Protein AF-A0A2D6KDP7-F1 (afdb_monomer)

Radius of gyration: 20.08 Å; Cα contacts (8 Å, |Δi|>4): 629; chains: 1; bounding box: 50×46×59 Å

pLDDT: mean 89.77, std 9.13, range [36.72, 97.81]

Solvent-accessible surface area (backbone atoms only — not comparable to full-atom values): 16516 Å² total; per-residue (Å²): 133,58,90,56,42,53,35,79,44,76,75,53,98,89,44,50,40,38,37,30,29,18,29,83,85,48,45,42,72,53,48,46,44,58,67,73,64,58,75,30,89,44,55,53,74,74,60,20,69,50,38,42,82,71,49,78,30,68,44,70,89,65,59,57,62,41,81,47,90,68,64,65,72,70,54,77,92,44,44,67,48,28,53,50,49,45,57,56,37,48,76,71,72,50,74,73,46,42,23,44,18,40,59,46,69,89,51,83,65,33,35,31,22,42,34,36,49,44,47,27,60,56,46,35,40,83,38,46,53,17,82,83,37,55,92,82,34,61,82,86,45,30,40,51,58,49,27,61,76,71,70,48,60,82,45,66,34,48,26,43,52,32,39,34,42,49,34,19,20,50,67,53,50,24,37,42,34,26,34,28,26,70,86,43,95,68,73,36,48,25,49,39,60,53,64,49,72,59,64,59,61,81,86,44,88,87,61,50,67,60,62,48,50,56,49,51,53,46,51,50,38,33,63,56,44,68,34,53,80,88,53,46,45,70,69,29,37,36,38,30,40,31,77,73,75,40,29,32,36,38,34,32,35,37,21,71,49,42,53,65,56,43,28,37,69,32,47,66,37,69,71,22,34,66,48,37,32,27,38,31,30,29,51,40,91,46,52,66,60,46,58,79,74,47,34,27,52,34,70,55,46,40,49,46,66,51,61,87,72,126

Structure (mmCIF, N/CA/C/O backbone):
data_AF-A0A2D6KDP7-F1
#
_entry.id   AF-A0A2D6KDP7-F1
#
loop_
_atom_site.group_PDB
_atom_site.id
_atom_site.type_symbol
_atom_site.label_atom_id
_atom_site.label_alt_id
_atom_site.label_comp_id
_atom_site.label_asym_id
_atom_site.label_entity_id
_atom_site.label_seq_id
_atom_site.pdbx_PDB_ins_code
_atom_site.Cartn_x
_atom_site.Cartn_y
_atom_site.Cartn_z
_atom_site.occupancy
_atom_site.B_iso_or_equiv
_atom_site.auth_seq_id
_atom_site.auth_comp_id
_atom_site.auth_asym_id
_atom_site.auth_atom_id
_atom_site.pdbx_PDB_model_num
ATOM 1 N N . MET A 1 1 ? -4.060 0.149 31.214 1.00 63.69 1 MET A N 1
ATOM 2 C CA . MET A 1 1 ? -4.270 0.705 29.868 1.00 63.69 1 MET A CA 1
ATOM 3 C C . MET A 1 1 ? -3.739 2.127 29.906 1.00 63.69 1 MET A C 1
ATOM 5 O O . MET A 1 1 ? -4.010 2.800 30.896 1.00 63.69 1 MET A O 1
ATOM 9 N N . VAL A 1 2 ? -2.882 2.516 28.962 1.00 76.69 2 VAL A N 1
ATOM 10 C CA . VAL A 1 2 ? -2.335 3.882 28.895 1.00 76.69 2 VAL A CA 1
ATOM 11 C C . VAL A 1 2 ? -3.411 4.779 28.290 1.00 76.69 2 VAL A C 1
ATOM 13 O O . VAL A 1 2 ? -3.980 4.420 27.261 1.00 76.69 2 VAL A O 1
ATOM 16 N N . GLU A 1 3 ? -3.716 5.895 28.948 1.00 85.31 3 GLU A N 1
ATOM 17 C CA . GLU A 1 3 ? -4.647 6.897 28.425 1.00 85.31 3 GLU A CA 1
ATOM 18 C C . GLU A 1 3 ? -3.995 7.599 27.231 1.00 85.31 3 GLU A C 1
ATOM 20 O O . GLU A 1 3 ? -2.896 8.142 27.357 1.00 85.31 3 GLU A O 1
ATOM 25 N N . VAL A 1 4 ? -4.650 7.546 26.072 1.00 91.31 4 VAL A N 1
ATOM 26 C CA . VAL A 1 4 ? -4.173 8.175 24.836 1.00 91.31 4 VAL A CA 1
ATOM 27 C C . VAL A 1 4 ? -4.983 9.437 24.544 1.00 91.31 4 VAL A C 1
ATOM 29 O O . VAL A 1 4 ? -6.183 9.462 24.820 1.00 91.31 4 VAL A O 1
ATOM 32 N N . PRO A 1 5 ? -4.380 10.498 23.977 1.00 93.75 5 PRO A N 1
ATOM 33 C CA . PRO A 1 5 ? -5.144 11.636 23.482 1.00 93.75 5 PRO A CA 1
ATOM 34 C C . PRO A 1 5 ? -6.174 11.189 22.441 1.00 93.75 5 PRO A C 1
ATOM 36 O O . PRO A 1 5 ? -5.840 10.452 21.510 1.00 93.75 5 PRO A O 1
ATOM 39 N N . THR A 1 6 ? -7.415 11.656 22.583 1.00 95.50 6 THR A N 1
ATOM 40 C CA . THR A 1 6 ? -8.516 11.320 21.671 1.00 95.50 6 THR A CA 1
ATOM 41 C C . THR A 1 6 ? -9.218 12.560 21.125 1.00 95.50 6 THR A C 1
ATOM 43 O O . THR A 1 6 ? -9.161 13.647 21.714 1.00 95.50 6 THR A O 1
ATOM 46 N N . TYR A 1 7 ? -9.882 12.390 19.980 1.00 95.56 7 TYR A N 1
ATOM 47 C CA . TYR A 1 7 ? -10.803 13.358 19.389 1.00 95.56 7 TYR A CA 1
ATOM 48 C C . TYR A 1 7 ? -11.982 12.637 18.725 1.00 95.56 7 TYR A C 1
ATOM 50 O O . TYR A 1 7 ? -11.793 11.652 18.016 1.00 95.56 7 TYR A O 1
ATOM 58 N N . GLN A 1 8 ? -13.201 13.142 18.931 1.00 95.12 8 GLN A N 1
ATOM 59 C CA . GLN A 1 8 ? -14.407 12.628 18.280 1.00 95.12 8 GLN A CA 1
ATOM 60 C C . GLN A 1 8 ? -14.926 13.646 17.271 1.00 95.12 8 GLN A C 1
ATOM 62 O O . GLN A 1 8 ? -15.364 14.740 17.633 1.00 95.12 8 GLN A O 1
ATOM 67 N N . HIS A 1 9 ? -14.913 13.268 15.999 1.00 92.56 9 HIS A N 1
ATOM 68 C CA . HIS A 1 9 ? -15.430 14.084 14.916 1.00 92.56 9 HIS A CA 1
ATOM 69 C C . HIS A 1 9 ? -16.829 13.612 14.520 1.00 92.56 9 HIS A C 1
ATOM 71 O O . HIS A 1 9 ? -17.013 12.494 14.035 1.00 92.56 9 HIS A O 1
ATOM 77 N N . LYS A 1 10 ? -17.834 14.469 14.716 1.00 91.19 10 LYS A N 1
ATOM 78 C CA . LYS A 1 10 ? -19.218 14.160 14.341 1.00 91.19 10 LYS A CA 1
ATOM 79 C C . LYS A 1 10 ? -19.367 14.156 12.817 1.00 91.19 10 LYS A C 1
ATOM 81 O O . LYS A 1 10 ? -19.153 15.183 12.179 1.00 91.19 10 LYS A O 1
ATOM 86 N N . LEU A 1 11 ? -19.794 13.029 12.249 1.00 86.69 11 LEU A N 1
ATOM 87 C CA . LEU A 1 11 ? -20.066 12.896 10.815 1.00 86.69 11 LEU A CA 1
ATOM 88 C C . LEU A 1 11 ? -21.531 13.229 10.514 1.00 86.69 11 LEU A C 1
ATOM 90 O O . LEU A 1 11 ? -21.832 14.043 9.637 1.00 86.69 11 LEU A O 1
ATOM 94 N N . ASP A 1 12 ? -22.443 12.641 11.279 1.00 85.56 12 ASP A N 1
ATOM 95 C CA . ASP A 1 12 ? -23.868 12.958 11.283 1.00 85.56 12 ASP A CA 1
ATOM 96 C C . ASP A 1 12 ? -24.469 12.672 12.666 1.00 85.56 12 ASP A C 1
ATOM 98 O O . ASP A 1 12 ? -23.744 12.555 13.652 1.00 85.56 12 ASP A O 1
ATOM 102 N N . ASP A 1 13 ? -25.797 12.643 12.774 1.00 83.75 13 ASP A N 1
ATOM 103 C CA . ASP A 1 13 ? -26.490 12.489 14.053 1.00 83.75 13 ASP A CA 1
ATOM 104 C C . ASP A 1 13 ? -26.262 11.139 14.741 1.00 83.75 13 ASP A C 1
ATOM 106 O O . ASP A 1 13 ? -26.439 11.071 15.956 1.00 83.75 13 ASP A O 1
ATOM 110 N N . ASN A 1 14 ? -25.826 10.110 14.009 1.00 86.31 14 ASN A N 1
ATOM 111 C CA . ASN A 1 14 ? -25.632 8.763 14.547 1.00 86.31 14 ASN A CA 1
ATOM 112 C C . ASN A 1 14 ? -24.194 8.242 14.414 1.00 86.31 14 ASN A C 1
ATOM 114 O O . ASN A 1 14 ? -23.871 7.240 15.046 1.00 86.31 14 ASN A O 1
ATOM 118 N N . HIS A 1 15 ? -23.332 8.905 13.634 1.00 88.12 15 HIS A N 1
ATOM 119 C CA . HIS A 1 15 ? -21.983 8.414 13.348 1.00 88.12 15 HIS A CA 1
ATOM 120 C C . HIS A 1 15 ? -20.893 9.417 13.728 1.00 88.12 15 HIS A C 1
ATOM 122 O O . HIS A 1 15 ? -20.989 10.625 13.475 1.00 88.12 15 HIS A O 1
ATOM 128 N N . VAL A 1 16 ? -19.813 8.881 14.295 1.00 92.81 16 VAL A N 1
ATOM 129 C CA . VAL A 1 16 ? -18.603 9.618 14.663 1.00 92.81 16 VAL A CA 1
ATOM 130 C C . VAL A 1 16 ? -17.373 8.919 14.093 1.00 92.81 16 VAL A C 1
ATOM 132 O O . VAL A 1 16 ? -17.324 7.693 14.023 1.00 92.81 16 VAL A O 1
ATOM 135 N N . LEU A 1 17 ? -16.380 9.712 13.704 1.00 93.25 17 LEU A N 1
ATOM 136 C CA . LEU A 1 17 ? -15.014 9.256 13.482 1.00 93.25 17 LEU A CA 1
ATOM 137 C C . LEU A 1 17 ? -14.233 9.521 14.769 1.00 93.25 17 LEU A C 1
ATOM 139 O O . LEU A 1 17 ? -14.108 10.673 15.190 1.00 93.25 17 LEU A O 1
ATOM 143 N N . ASN A 1 18 ? -13.723 8.471 15.398 1.00 95.75 18 ASN A N 1
ATOM 144 C CA . ASN A 1 18 ? -12.835 8.592 16.546 1.00 95.75 18 ASN A CA 1
ATOM 145 C C . ASN A 1 18 ? -11.388 8.634 16.052 1.00 95.75 18 ASN A C 1
ATOM 147 O O . ASN A 1 18 ? -11.016 7.845 15.188 1.00 95.75 18 ASN A O 1
ATOM 151 N N . ALA A 1 19 ? -10.581 9.534 16.600 1.00 96.38 19 ALA A N 1
ATOM 152 C CA . ALA A 1 19 ? -9.147 9.620 16.365 1.00 96.38 19 ALA A CA 1
ATOM 153 C C . ALA A 1 19 ? -8.398 9.406 17.683 1.00 96.38 19 ALA A C 1
ATOM 155 O O . ALA A 1 19 ? -8.780 9.979 18.708 1.00 96.38 19 ALA A O 1
ATOM 156 N N . TYR A 1 20 ? -7.327 8.620 17.637 1.00 96.62 20 TYR A N 1
ATOM 157 C CA . TYR A 1 20 ? -6.510 8.233 18.783 1.00 96.62 20 TYR A CA 1
ATOM 158 C C . TYR A 1 20 ? -5.039 8.474 18.462 1.00 96.62 20 TYR A C 1
ATOM 160 O O . TYR A 1 20 ? -4.525 7.958 17.465 1.00 96.62 20 TYR A O 1
ATOM 168 N N . SER A 1 21 ? -4.353 9.249 19.299 1.00 96.00 21 SER A N 1
ATOM 169 C CA . SER A 1 21 ? -2.934 9.521 19.091 1.00 96.00 21 SER A CA 1
ATOM 170 C C . SER A 1 21 ? -2.050 8.375 19.584 1.00 96.00 21 SER A C 1
ATOM 172 O O . SER A 1 21 ? -2.086 7.993 20.758 1.00 96.00 21 SER A O 1
ATOM 174 N N . ILE A 1 22 ? -1.194 7.881 18.694 1.00 95.12 22 ILE A N 1
ATOM 175 C CA . ILE A 1 22 ? -0.113 6.953 19.035 1.00 95.12 22 ILE A CA 1
ATOM 176 C C . ILE A 1 22 ? 1.151 7.733 19.395 1.00 95.12 22 ILE A C 1
ATOM 178 O O . ILE A 1 22 ? 1.900 7.315 20.278 1.00 95.12 22 ILE A O 1
ATOM 182 N N . ASP A 1 23 ? 1.367 8.880 18.750 1.00 94.56 23 ASP A N 1
ATOM 183 C CA . ASP A 1 23 ? 2.479 9.780 19.031 1.00 94.56 23 ASP A CA 1
ATOM 184 C C . ASP A 1 23 ? 2.197 10.632 20.289 1.00 94.56 23 ASP A C 1
ATOM 186 O O . ASP A 1 23 ? 1.306 11.487 20.273 1.00 94.56 23 ASP A O 1
ATOM 190 N N . PRO A 1 24 ? 2.961 10.471 21.391 1.00 93.75 24 PRO A N 1
ATOM 191 C CA . PRO A 1 24 ? 2.770 11.258 22.612 1.00 93.75 24 PRO A CA 1
ATOM 192 C C . PRO A 1 24 ? 2.918 12.774 22.412 1.00 93.75 24 PRO A C 1
ATOM 194 O O . PRO A 1 24 ? 2.530 13.544 23.291 1.00 93.75 24 PRO A O 1
ATOM 197 N N . SER A 1 25 ? 3.512 13.209 21.295 1.00 94.00 25 SER A N 1
ATOM 198 C CA . SER A 1 25 ? 3.656 14.625 20.953 1.00 94.00 25 SER A CA 1
ATOM 199 C C . SER A 1 25 ? 2.380 15.244 20.372 1.00 94.00 25 SER A C 1
ATOM 201 O O . SER A 1 25 ? 2.196 16.454 20.505 1.00 94.00 25 SER A O 1
ATOM 203 N N . ILE A 1 26 ? 1.470 14.430 19.827 1.00 93.06 26 ILE A N 1
ATOM 204 C CA . ILE A 1 26 ? 0.204 14.876 19.238 1.00 93.06 26 ILE A CA 1
ATOM 205 C C . ILE A 1 26 ? -0.890 14.898 20.313 1.00 93.06 26 ILE A C 1
ATOM 207 O O . ILE A 1 26 ? -1.358 13.862 20.795 1.00 93.06 26 ILE A O 1
ATOM 211 N N . GLY A 1 27 ? -1.324 16.103 20.686 1.00 93.38 27 GLY A N 1
ATOM 212 C CA . GLY A 1 27 ? -2.426 16.325 21.628 1.00 93.38 27 GLY A CA 1
ATOM 213 C C . GLY A 1 27 ? -3.808 16.382 20.962 1.00 93.38 27 GLY A C 1
ATOM 214 O O . GLY A 1 27 ? -3.930 16.469 19.744 1.00 93.38 27 GLY A O 1
ATOM 215 N N . SER A 1 28 ? -4.881 16.430 21.761 1.00 92.25 28 SER A N 1
ATOM 216 C CA . SER A 1 28 ? -6.267 16.458 21.248 1.00 92.25 28 SER A CA 1
ATOM 217 C C . SER A 1 28 ? -6.587 17.636 20.319 1.00 92.25 28 SER A C 1
ATOM 219 O O . SER A 1 28 ? -7.380 17.478 19.397 1.00 92.25 28 SER A O 1
ATOM 221 N N . GLN A 1 29 ? -5.980 18.810 20.534 1.00 91.56 29 GLN A N 1
ATOM 222 C CA . GLN A 1 29 ? -6.159 19.962 19.634 1.00 91.56 29 GLN A CA 1
ATOM 223 C C . GLN A 1 29 ? -5.531 19.716 18.258 1.00 91.56 29 GLN A C 1
ATOM 225 O O . GLN A 1 29 ? -6.095 20.104 17.242 1.00 91.56 29 GLN A O 1
ATOM 230 N N . GLU A 1 30 ? -4.378 19.050 18.221 1.00 91.12 30 GLU A N 1
ATOM 231 C CA . GLU A 1 30 ? -3.713 18.700 16.969 1.00 91.12 30 GLU A CA 1
ATOM 232 C C . GLU A 1 30 ? -4.458 17.574 16.244 1.00 91.12 30 GLU A C 1
ATOM 234 O O . GLU A 1 30 ? -4.654 17.669 15.037 1.00 91.12 30 GLU A O 1
ATOM 239 N N . LEU A 1 31 ? -4.978 16.575 16.972 1.00 91.94 31 LEU A N 1
ATOM 240 C CA . LEU A 1 31 ? -5.886 15.566 16.409 1.00 91.94 31 LEU A CA 1
ATOM 241 C C . LEU A 1 31 ? -7.116 16.202 15.752 1.00 91.94 31 LEU A C 1
ATOM 243 O O . LEU A 1 31 ? -7.513 15.797 14.660 1.00 91.94 31 LEU A O 1
ATOM 247 N N . GLU A 1 32 ? -7.715 17.201 16.404 1.00 91.88 32 GLU A N 1
ATOM 248 C CA . GLU A 1 32 ? -8.841 17.945 15.842 1.00 91.88 32 GLU A CA 1
ATOM 249 C C . GLU A 1 32 ? -8.471 18.617 14.516 1.00 91.88 32 GLU A C 1
ATOM 251 O O . GLU A 1 32 ? -9.208 18.467 13.538 1.00 91.88 32 GLU A O 1
ATOM 256 N N . SER A 1 33 ? -7.327 19.304 14.460 1.00 87.88 33 SER A N 1
ATOM 257 C CA . SER A 1 33 ? -6.828 19.910 13.222 1.00 87.88 33 SER A CA 1
ATOM 258 C C . SER A 1 33 ? -6.537 18.871 12.141 1.00 87.88 33 SER A C 1
ATOM 260 O O . SER A 1 33 ? -6.991 19.045 11.017 1.00 87.88 33 SER A O 1
ATOM 262 N N . LEU A 1 34 ? -5.879 17.751 12.462 1.00 86.75 34 LEU A N 1
ATOM 263 C CA . LEU A 1 34 ? -5.597 16.684 11.490 1.00 86.75 34 LEU A CA 1
ATOM 264 C C . LEU A 1 34 ? -6.872 16.124 10.848 1.00 86.75 34 LEU A C 1
ATOM 266 O O . LEU A 1 34 ? -6.881 15.814 9.661 1.00 86.75 34 LEU A O 1
ATOM 270 N N . VAL A 1 35 ? -7.958 15.995 11.615 1.00 85.62 35 VAL A N 1
ATOM 271 C CA . VAL A 1 35 ? -9.233 15.497 11.084 1.00 85.62 35 VAL A CA 1
ATOM 272 C C . VAL A 1 35 ? -9.994 16.576 10.309 1.00 85.62 35 VAL A C 1
ATOM 274 O O . VAL A 1 35 ? -10.567 16.272 9.264 1.00 85.62 35 VAL A O 1
ATOM 277 N N . ARG A 1 36 ? -10.038 17.819 10.808 1.00 82.81 36 ARG A N 1
ATOM 278 C CA . ARG A 1 36 ? -10.828 18.911 10.207 1.00 82.81 36 ARG A CA 1
ATOM 279 C C . ARG A 1 36 ? -10.180 19.528 8.979 1.00 82.81 36 ARG A C 1
ATOM 281 O O . ARG A 1 36 ? -10.878 19.812 8.010 1.00 82.81 36 ARG A O 1
ATOM 288 N N . ASP A 1 37 ? -8.880 19.767 9.063 1.00 77.69 37 ASP A N 1
ATOM 289 C CA . ASP A 1 37 ? -8.116 20.507 8.065 1.00 77.69 37 ASP A CA 1
ATOM 290 C C . ASP A 1 37 ? -7.522 19.580 7.004 1.00 77.69 37 ASP A C 1
ATOM 292 O O . ASP A 1 37 ? -6.834 20.086 6.128 1.00 77.69 37 ASP A O 1
ATOM 296 N N . ASN A 1 38 ? -7.786 18.265 7.088 1.00 68.31 38 ASN A N 1
ATOM 297 C CA . ASN A 1 38 ? -7.241 17.209 6.234 1.00 68.31 38 ASN A CA 1
ATOM 298 C C . ASN A 1 38 ? -7.202 17.633 4.754 1.00 68.31 38 ASN A C 1
ATOM 300 O O . ASN A 1 38 ? -8.186 17.512 4.020 1.00 68.31 38 ASN A O 1
ATOM 304 N N . ASP A 1 39 ? -6.047 18.149 4.345 1.00 58.84 39 ASP A N 1
ATOM 305 C CA . ASP A 1 39 ? -5.753 18.744 3.044 1.00 58.84 39 ASP A CA 1
ATOM 306 C C . ASP A 1 39 ? -4.974 17.774 2.151 1.00 58.84 39 ASP A C 1
ATOM 308 O O . ASP A 1 39 ? -4.467 18.156 1.092 1.00 58.84 39 ASP A O 1
ATOM 312 N N . GLY A 1 40 ? -4.910 16.502 2.563 1.00 58.44 40 GLY A N 1
ATOM 313 C CA . GLY A 1 40 ? -4.327 15.428 1.781 1.00 58.44 40 GLY A CA 1
ATOM 314 C C . GLY A 1 40 ? -4.888 15.403 0.358 1.00 58.44 40 GLY A C 1
ATOM 315 O O . GLY A 1 40 ? -6.042 15.757 0.097 1.00 58.44 40 GLY A O 1
ATOM 316 N N . ILE A 1 41 ? -4.062 14.961 -0.592 1.00 57.94 41 ILE A N 1
ATOM 317 C CA . ILE A 1 41 ? -4.479 14.795 -1.988 1.00 57.94 41 ILE A CA 1
ATOM 318 C C . ILE A 1 41 ? -5.507 13.658 -2.038 1.00 57.94 41 ILE A C 1
ATOM 320 O O . ILE A 1 41 ? -5.155 12.480 -2.047 1.00 57.94 41 ILE A O 1
ATOM 324 N N . GLY A 1 42 ? -6.785 14.030 -2.002 1.00 55.16 42 GLY A N 1
ATOM 325 C CA . GLY A 1 42 ? -7.908 13.105 -2.008 1.00 55.16 42 GLY A CA 1
ATOM 326 C C . GLY A 1 42 ? -8.192 12.481 -3.369 1.00 55.16 42 GLY A C 1
ATOM 327 O O . GLY A 1 42 ? -7.841 13.028 -4.412 1.00 55.16 42 GLY A O 1
ATOM 328 N N . ASN A 1 43 ? -8.858 11.328 -3.296 1.00 61.69 43 ASN A N 1
ATOM 329 C CA . ASN A 1 43 ? -9.489 10.544 -4.353 1.00 61.69 43 ASN A CA 1
ATOM 330 C C . ASN A 1 43 ? -9.785 11.312 -5.656 1.00 61.69 43 ASN A C 1
ATOM 332 O O . ASN A 1 43 ? -10.582 12.250 -5.665 1.00 61.69 43 ASN A O 1
ATOM 336 N N . ASP A 1 44 ? -9.226 10.831 -6.766 1.00 69.12 44 ASP A N 1
ATOM 337 C CA . ASP A 1 44 ? -9.753 11.086 -8.103 1.00 69.12 44 ASP A CA 1
ATOM 338 C C . ASP A 1 44 ? -10.711 9.933 -8.470 1.00 69.12 44 ASP A C 1
ATOM 340 O O . ASP A 1 44 ? -10.250 8.826 -8.783 1.00 69.12 44 ASP A O 1
ATOM 344 N N . PRO A 1 45 ? -12.045 10.147 -8.443 1.00 67.81 45 PRO A N 1
ATOM 345 C CA . PRO A 1 45 ? -13.022 9.082 -8.662 1.00 67.81 45 PRO A CA 1
ATOM 346 C C . PRO A 1 45 ? -12.871 8.380 -10.012 1.00 67.81 45 PRO A C 1
ATOM 348 O O . PRO A 1 45 ? -13.300 7.234 -10.157 1.00 67.81 45 PRO A O 1
ATOM 351 N N . ASP A 1 46 ? -12.281 9.045 -11.008 1.00 73.75 46 ASP A N 1
ATOM 352 C CA . ASP A 1 46 ? -12.026 8.433 -12.306 1.00 73.75 46 ASP A CA 1
ATOM 353 C C . ASP A 1 46 ? -10.850 7.457 -12.2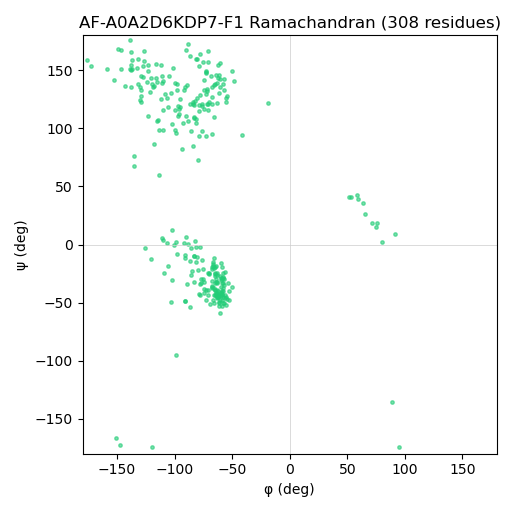48 1.00 73.75 46 ASP A C 1
ATOM 355 O O . ASP A 1 46 ? -10.877 6.434 -12.930 1.00 73.75 46 ASP A O 1
ATOM 359 N N . LYS A 1 47 ? -9.868 7.683 -11.370 1.00 79.19 47 LYS A N 1
ATOM 360 C CA . LYS A 1 47 ? -8.771 6.730 -11.153 1.00 79.19 47 LYS A CA 1
ATOM 361 C C . LYS A 1 47 ? -9.204 5.511 -10.353 1.00 79.19 47 LYS A C 1
ATOM 363 O O . LYS A 1 47 ? -8.716 4.421 -10.635 1.00 79.19 47 LYS A O 1
ATOM 368 N N . ALA A 1 48 ? -10.148 5.656 -9.421 1.00 81.44 48 ALA A N 1
ATOM 369 C CA . ALA A 1 48 ? -10.713 4.516 -8.694 1.00 81.44 48 ALA A CA 1
ATOM 370 C C . ALA A 1 48 ? -11.382 3.495 -9.637 1.00 81.44 48 ALA A C 1
ATOM 372 O O . ALA A 1 48 ? -11.323 2.293 -9.399 1.00 81.44 48 ALA A O 1
ATOM 373 N N . LYS A 1 49 ? -11.943 3.938 -10.771 1.00 82.25 49 LYS A N 1
ATOM 374 C CA . LYS A 1 49 ? -12.552 3.045 -11.779 1.00 82.25 49 LYS A CA 1
ATOM 375 C C . LYS A 1 49 ? -11.545 2.141 -12.499 1.00 82.25 49 LYS A C 1
ATOM 377 O O . LYS A 1 49 ? -11.949 1.130 -13.069 1.00 82.25 49 LYS A O 1
ATOM 382 N N . GLU A 1 50 ? -10.257 2.481 -12.477 1.00 88.69 50 GLU A N 1
ATOM 383 C CA . GLU A 1 50 ? -9.184 1.657 -13.054 1.00 88.69 50 GLU A CA 1
ATOM 384 C C . GLU A 1 50 ? -8.734 0.522 -12.122 1.00 88.69 50 GLU A C 1
ATOM 386 O O . GLU A 1 50 ? -7.883 -0.291 -12.497 1.00 88.69 50 GLU A O 1
ATOM 391 N N . ILE A 1 51 ? -9.317 0.450 -10.922 1.00 91.88 51 ILE A N 1
ATOM 392 C CA . ILE A 1 51 ? -9.064 -0.586 -9.929 1.00 91.88 51 ILE A CA 1
ATOM 393 C C . ILE A 1 51 ? -10.267 -1.522 -9.890 1.00 91.88 51 ILE A C 1
ATOM 395 O O . ILE A 1 51 ? -11.412 -1.106 -9.719 1.00 91.88 51 ILE A O 1
ATOM 399 N N . SER A 1 52 ? -10.013 -2.816 -10.057 1.00 92.81 52 SER A N 1
ATOM 400 C CA . SER A 1 52 ? -11.074 -3.824 -10.143 1.00 92.81 52 SER A CA 1
ATOM 401 C C . SER A 1 52 ? -10.792 -5.016 -9.244 1.00 92.81 52 SER A C 1
ATOM 403 O O . SER A 1 52 ? -9.660 -5.493 -9.179 1.00 92.81 52 SER A O 1
ATOM 405 N N . LEU A 1 53 ? -11.830 -5.498 -8.555 1.00 94.25 53 LEU A N 1
ATOM 406 C CA . LEU A 1 53 ? -11.778 -6.763 -7.830 1.00 94.25 53 LEU A CA 1
ATOM 407 C C . LEU A 1 53 ? -11.672 -7.906 -8.846 1.00 94.25 53 LEU A C 1
ATOM 409 O O . LEU A 1 53 ? -12.549 -8.068 -9.693 1.00 94.25 53 LEU A O 1
ATOM 413 N N . VAL A 1 54 ? -10.607 -8.694 -8.740 1.00 94.44 54 VAL A N 1
ATOM 414 C CA . VAL A 1 54 ? -10.373 -9.885 -9.563 1.00 94.44 54 VAL A CA 1
ATOM 415 C C . VAL A 1 54 ? -11.052 -11.090 -8.927 1.00 94.44 54 VAL A C 1
ATOM 417 O O . VAL A 1 54 ? -11.841 -11.774 -9.576 1.00 94.44 54 VAL A O 1
ATOM 420 N N . ARG A 1 55 ? -10.765 -11.351 -7.644 1.00 93.19 55 ARG A N 1
ATOM 421 C CA . ARG A 1 55 ? -11.366 -12.457 -6.890 1.00 93.19 55 ARG A CA 1
ATOM 422 C C . ARG A 1 55 ? -11.284 -12.234 -5.383 1.00 93.19 55 ARG A C 1
ATOM 424 O O . ARG A 1 55 ? -10.346 -11.608 -4.894 1.00 93.19 55 ARG A O 1
ATOM 431 N N . LYS A 1 56 ? -12.259 -12.800 -4.670 1.00 93.44 56 LYS A N 1
ATOM 432 C CA . LYS A 1 56 ? -12.240 -13.007 -3.221 1.00 93.44 56 LYS A CA 1
ATOM 433 C C . LYS A 1 56 ? -11.847 -14.453 -2.896 1.00 93.44 56 LYS A C 1
ATOM 435 O O . LYS A 1 56 ? -12.340 -15.380 -3.540 1.00 93.44 56 LYS A O 1
ATOM 440 N N . PHE A 1 57 ? -11.017 -14.615 -1.878 1.00 92.25 57 PHE A N 1
ATOM 441 C CA . PHE A 1 57 ? -10.630 -15.885 -1.279 1.00 92.25 57 PHE A CA 1
ATOM 442 C C . PHE A 1 57 ? -11.023 -15.882 0.196 1.00 92.25 57 PHE A C 1
ATOM 444 O O . PHE A 1 57 ? -10.930 -14.845 0.860 1.00 92.25 57 PHE A O 1
ATOM 451 N N . ASP A 1 58 ? -11.452 -17.037 0.695 1.00 89.75 58 ASP A N 1
ATOM 452 C CA . ASP A 1 58 ? -11.849 -17.195 2.096 1.00 89.75 58 ASP A CA 1
ATOM 453 C C . ASP A 1 58 ? -10.635 -17.478 2.992 1.00 89.75 58 ASP A C 1
ATOM 455 O O . ASP A 1 58 ? -10.655 -17.190 4.186 1.00 89.75 58 ASP A O 1
ATOM 459 N N . SER A 1 59 ? -9.550 -17.999 2.414 1.00 87.38 59 SER A N 1
ATOM 460 C CA . SER A 1 59 ? -8.302 -18.275 3.117 1.00 87.38 59 SER A CA 1
ATOM 461 C C . SER A 1 59 ? -7.080 -18.127 2.207 1.00 87.38 59 SER A C 1
ATOM 463 O O . SER A 1 59 ? -7.186 -18.069 0.981 1.00 87.38 59 SER A O 1
ATOM 465 N N . PHE A 1 60 ? -5.890 -18.112 2.811 1.00 87.56 60 PHE A N 1
ATOM 466 C CA . PHE A 1 60 ? -4.629 -18.178 2.068 1.00 87.56 60 PHE A CA 1
ATOM 467 C C . PHE A 1 60 ? -4.439 -19.500 1.316 1.00 87.56 60 PHE A C 1
ATOM 469 O O . PHE A 1 60 ? -3.706 -19.525 0.335 1.00 87.56 60 PHE A O 1
ATOM 476 N N . ASP A 1 61 ? -5.078 -20.585 1.761 1.00 86.12 61 ASP A N 1
ATOM 477 C CA . ASP A 1 61 ? -4.950 -21.895 1.114 1.00 86.12 61 ASP A CA 1
ATOM 478 C C . ASP A 1 61 ? -5.755 -21.951 -0.197 1.00 86.12 61 ASP A C 1
ATOM 480 O O . ASP A 1 61 ? -5.441 -22.737 -1.088 1.00 86.12 61 ASP A O 1
ATOM 484 N N . ASP A 1 62 ? -6.749 -21.069 -0.346 1.00 86.56 62 ASP A N 1
ATOM 485 C CA . ASP A 1 62 ? -7.502 -20.877 -1.590 1.00 86.56 62 ASP A CA 1
ATOM 486 C C . ASP A 1 62 ? -6.787 -19.933 -2.572 1.00 86.56 62 ASP A C 1
ATOM 488 O O . ASP A 1 62 ? -7.229 -19.772 -3.716 1.00 86.56 62 ASP A O 1
ATOM 492 N N . PHE A 1 63 ? -5.713 -19.265 -2.129 1.00 83.44 63 PHE A N 1
ATOM 493 C CA . PHE A 1 63 ? -4.996 -18.276 -2.924 1.00 83.44 63 PHE A CA 1
ATOM 494 C C . PHE A 1 63 ? -4.125 -18.966 -3.981 1.00 83.44 63 PHE A C 1
ATOM 496 O O . PHE A 1 63 ? -3.017 -19.422 -3.712 1.00 83.44 63 PHE A O 1
ATOM 503 N N . ASP A 1 64 ? -4.658 -19.049 -5.201 1.00 85.62 64 ASP A N 1
ATOM 504 C CA . ASP A 1 64 ? -4.052 -19.773 -6.320 1.00 85.62 64 ASP A CA 1
ATOM 505 C C . ASP A 1 64 ? -2.990 -18.928 -7.046 1.00 85.62 64 ASP A C 1
ATOM 507 O O . ASP A 1 64 ? -3.312 -17.965 -7.753 1.00 85.62 64 ASP A O 1
ATOM 511 N N . PHE A 1 65 ? -1.717 -19.292 -6.885 1.00 89.50 65 PHE A N 1
ATOM 512 C CA . PHE A 1 65 ? -0.589 -18.676 -7.580 1.00 89.50 65 PHE A CA 1
ATOM 513 C C . PHE A 1 65 ? 0.412 -19.719 -8.082 1.00 89.50 65 PHE A C 1
ATOM 515 O O . PHE A 1 65 ? 0.520 -20.835 -7.575 1.00 89.50 65 PHE A O 1
ATOM 522 N N . VAL A 1 66 ? 1.205 -19.314 -9.071 1.00 92.00 66 VAL A N 1
ATOM 523 C CA . VAL A 1 66 ? 2.312 -20.096 -9.621 1.00 92.00 66 VAL A CA 1
ATOM 524 C C . VAL A 1 66 ? 3.558 -19.224 -9.640 1.00 92.00 66 VAL A C 1
ATOM 526 O O . VAL A 1 66 ? 3.576 -18.170 -10.274 1.00 92.00 66 VAL A O 1
ATOM 529 N N . VAL A 1 67 ? 4.619 -19.679 -8.974 1.00 91.88 67 VAL A N 1
ATOM 530 C CA . VAL A 1 67 ? 5.940 -19.056 -9.098 1.00 91.88 67 VAL A CA 1
ATOM 531 C C . VAL A 1 67 ? 6.544 -19.479 -10.434 1.00 91.88 67 VAL A C 1
ATOM 533 O O . VAL A 1 67 ? 6.735 -20.666 -10.696 1.00 91.88 67 VAL A O 1
ATOM 536 N N . VAL A 1 68 ? 6.820 -18.505 -11.294 1.00 92.62 68 VAL A N 1
ATOM 537 C CA . VAL A 1 68 ? 7.442 -18.724 -12.597 1.00 92.62 68 VAL A CA 1
ATOM 538 C C . VAL A 1 68 ? 8.959 -18.671 -12.443 1.00 92.62 68 VAL A C 1
ATOM 540 O O . VAL A 1 68 ? 9.499 -17.814 -11.743 1.00 92.62 68 VAL A O 1
ATOM 543 N N . GLU A 1 69 ? 9.650 -19.594 -13.110 1.00 89.25 69 GLU A N 1
ATOM 544 C CA . GLU A 1 69 ? 11.108 -19.675 -13.086 1.00 89.25 69 GLU A CA 1
ATOM 545 C C . GLU A 1 69 ? 11.765 -18.414 -13.677 1.00 89.25 69 GLU A C 1
ATOM 547 O O . GLU A 1 69 ? 11.288 -17.830 -14.655 1.00 89.25 69 GLU A O 1
ATOM 552 N N . GLY A 1 70 ? 12.895 -18.019 -13.085 1.00 89.31 70 GLY A N 1
ATOM 553 C CA . GLY A 1 70 ? 13.679 -16.859 -13.499 1.00 89.31 70 GLY A CA 1
ATOM 554 C C . GLY A 1 70 ? 13.361 -15.585 -12.714 1.00 89.31 70 GLY A C 1
ATOM 555 O O . GLY A 1 70 ? 12.636 -15.585 -11.718 1.00 89.31 70 GLY A O 1
ATOM 556 N N . ARG A 1 71 ? 13.966 -14.478 -13.149 1.00 94.25 71 ARG A N 1
ATOM 557 C CA . ARG A 1 71 ? 13.731 -13.142 -12.590 1.00 94.25 71 ARG A CA 1
ATOM 558 C C . ARG A 1 71 ? 13.018 -12.283 -13.619 1.00 94.25 71 ARG A C 1
ATOM 560 O O . ARG A 1 71 ? 13.139 -12.521 -14.817 1.00 94.25 71 ARG A O 1
ATOM 567 N N . TYR A 1 72 ? 12.283 -11.288 -13.145 1.00 95.94 72 TYR A N 1
ATOM 568 C CA . TYR A 1 72 ? 11.753 -10.252 -14.016 1.00 95.94 72 TYR A CA 1
ATOM 569 C C . TYR A 1 72 ? 12.908 -9.515 -14.713 1.00 95.94 72 TYR A C 1
ATOM 571 O O . TYR A 1 72 ? 13.901 -9.157 -14.073 1.00 95.94 72 TYR A O 1
ATOM 579 N N . GLU A 1 73 ? 12.759 -9.275 -16.013 1.00 95.62 73 GLU A N 1
ATOM 580 C CA . GLU A 1 73 ? 13.693 -8.483 -16.804 1.00 95.62 73 GLU A CA 1
ATOM 581 C C . GLU A 1 73 ? 13.020 -7.185 -17.237 1.00 95.62 73 GLU A C 1
ATOM 583 O O . GLU A 1 73 ? 11.957 -7.192 -17.850 1.00 95.62 73 GLU A O 1
ATOM 588 N N . VAL A 1 74 ? 13.656 -6.057 -16.925 1.00 96.19 74 VAL A N 1
ATOM 589 C CA . VAL A 1 74 ? 13.217 -4.752 -17.426 1.00 96.19 74 VAL A CA 1
ATOM 590 C C . VAL A 1 74 ? 13.375 -4.728 -18.952 1.00 96.19 74 VAL A C 1
ATOM 592 O O . VAL A 1 74 ? 14.432 -5.164 -19.435 1.00 96.19 74 VAL A O 1
ATOM 595 N N . PRO A 1 75 ? 12.393 -4.179 -19.699 1.00 96.00 75 PRO A N 1
ATOM 596 C CA . PRO A 1 75 ? 12.509 -4.008 -21.142 1.00 96.00 75 PRO A CA 1
ATOM 597 C C . PRO A 1 75 ? 13.836 -3.360 -21.539 1.00 96.00 75 PRO A C 1
ATOM 599 O O . PRO A 1 75 ? 14.325 -2.453 -20.857 1.00 96.00 75 PRO A O 1
ATOM 602 N N . GLU A 1 76 ? 14.434 -3.828 -22.635 1.00 96.06 76 GLU A N 1
ATOM 603 C CA . GLU A 1 76 ? 15.796 -3.457 -23.040 1.00 96.06 76 GLU A CA 1
ATOM 604 C C . GLU A 1 76 ? 15.993 -1.935 -23.107 1.00 96.06 76 GLU A C 1
ATOM 606 O O . GLU A 1 76 ? 16.991 -1.408 -22.612 1.00 96.06 76 GLU A O 1
ATOM 611 N N . GLN A 1 77 ? 14.985 -1.230 -23.617 1.00 96.00 77 GLN A N 1
ATOM 612 C CA . GLN A 1 77 ? 14.934 0.220 -23.774 1.00 96.00 77 GLN A CA 1
ATOM 613 C C . GLN A 1 77 ? 15.045 0.975 -22.439 1.00 96.00 77 GLN A C 1
ATOM 615 O O . GLN A 1 77 ? 15.529 2.105 -22.408 1.00 96.00 77 GLN A O 1
ATOM 620 N N . LEU A 1 78 ? 14.638 0.369 -21.318 1.00 96.88 78 LEU A N 1
ATOM 621 C CA . LEU A 1 78 ? 14.669 0.978 -19.984 1.00 96.88 78 LEU A CA 1
ATOM 622 C C . LEU A 1 78 ? 15.858 0.541 -19.117 1.00 96.88 78 LEU A C 1
ATOM 624 O O . LEU A 1 78 ? 15.995 1.018 -17.988 1.00 96.88 78 LEU A O 1
ATOM 628 N N . ARG A 1 79 ? 16.743 -0.339 -19.604 1.00 96.75 79 ARG A N 1
ATOM 629 C CA . ARG A 1 79 ? 17.857 -0.870 -18.794 1.00 96.75 79 ARG A CA 1
ATOM 630 C C . ARG A 1 79 ? 18.779 0.228 -18.260 1.00 96.75 79 ARG A C 1
ATOM 632 O O . ARG A 1 79 ? 19.086 0.228 -17.069 1.00 96.75 79 ARG A O 1
ATOM 639 N N . ALA A 1 80 ? 19.153 1.196 -19.100 1.00 97.25 80 ALA A N 1
ATOM 640 C CA . ALA A 1 80 ? 19.997 2.317 -18.683 1.00 97.25 80 ALA A CA 1
ATOM 641 C C . ALA A 1 80 ? 19.321 3.161 -17.588 1.00 97.25 80 ALA A C 1
ATOM 643 O O . ALA A 1 80 ? 19.948 3.479 -16.575 1.00 97.25 80 ALA A O 1
ATOM 644 N N . PHE A 1 81 ? 18.026 3.459 -17.741 1.00 97.81 81 PHE A N 1
ATOM 645 C CA . PHE A 1 81 ? 17.255 4.172 -16.721 1.00 97.81 81 PHE A CA 1
ATOM 646 C C . PHE A 1 81 ? 17.175 3.402 -15.403 1.00 97.81 81 PHE A C 1
ATOM 648 O O . PHE A 1 81 ? 17.415 3.977 -14.342 1.00 97.81 81 PHE A O 1
ATOM 655 N N . ARG A 1 82 ? 16.934 2.089 -15.449 1.00 97.69 82 ARG A N 1
ATOM 656 C CA . ARG A 1 82 ? 16.926 1.254 -14.244 1.00 97.69 82 ARG A CA 1
ATOM 657 C C . ARG A 1 82 ? 18.268 1.277 -13.510 1.00 97.69 82 ARG A C 1
ATOM 659 O O . ARG A 1 82 ? 18.295 1.327 -12.281 1.00 97.69 82 ARG A O 1
ATOM 666 N N . GLU A 1 83 ? 19.389 1.234 -14.226 1.00 97.62 83 GLU A N 1
ATOM 667 C CA . GLU A 1 83 ? 20.718 1.359 -13.614 1.00 97.62 83 GLU A CA 1
ATOM 668 C C . GLU A 1 83 ? 20.944 2.736 -12.979 1.00 97.62 83 GLU A C 1
ATOM 670 O O . GLU A 1 83 ? 21.536 2.823 -11.900 1.00 97.62 83 GLU A O 1
ATOM 675 N N . ALA A 1 84 ? 20.468 3.806 -13.624 1.00 97.38 84 ALA A N 1
ATOM 676 C CA . ALA A 1 84 ? 20.544 5.161 -13.085 1.00 97.38 84 ALA A CA 1
ATOM 677 C C . ALA A 1 84 ? 19.707 5.319 -11.808 1.00 97.38 84 ALA A C 1
ATOM 679 O O . ALA A 1 84 ? 20.227 5.845 -10.822 1.00 97.38 84 ALA A O 1
ATOM 680 N N . ILE A 1 85 ? 18.479 4.782 -11.785 1.00 96.69 85 ILE A N 1
ATOM 681 C CA . ILE A 1 85 ? 17.655 4.694 -10.568 1.00 96.69 85 ILE A CA 1
ATOM 682 C C . ILE A 1 85 ? 18.425 3.979 -9.467 1.00 96.69 85 ILE A C 1
ATOM 684 O O . ILE A 1 85 ? 18.474 4.478 -8.348 1.00 96.69 85 ILE A O 1
ATOM 688 N N . GLY A 1 86 ? 19.050 2.839 -9.780 1.00 95.94 86 GLY A N 1
ATOM 689 C CA . GLY A 1 86 ? 19.797 2.074 -8.788 1.00 95.94 86 GLY A CA 1
ATOM 690 C C . GLY A 1 86 ? 20.893 2.896 -8.123 1.00 95.94 86 GLY A C 1
ATOM 691 O O . GLY A 1 86 ? 20.907 3.030 -6.904 1.00 95.94 86 GLY A O 1
ATOM 692 N N . LYS A 1 87 ? 21.735 3.557 -8.924 1.00 96.56 87 LYS A N 1
ATOM 693 C CA . LYS A 1 87 ? 22.790 4.444 -8.411 1.00 96.56 87 LYS A CA 1
ATOM 694 C C . LYS A 1 87 ? 22.220 5.595 -7.584 1.00 96.56 87 LYS A C 1
ATOM 696 O O . LYS A 1 87 ? 22.756 5.915 -6.526 1.00 96.56 87 LYS A O 1
ATOM 701 N N . GLU A 1 88 ? 21.156 6.240 -8.058 1.00 95.69 88 GLU A N 1
ATOM 702 C CA . GLU A 1 88 ? 20.537 7.361 -7.349 1.00 95.69 88 GLU A CA 1
ATOM 703 C C . GLU A 1 88 ? 19.952 6.923 -5.997 1.00 95.69 88 GLU A C 1
ATOM 705 O O . GLU A 1 88 ? 20.117 7.612 -4.989 1.00 95.69 88 GLU A O 1
ATOM 710 N N . TYR A 1 89 ? 19.273 5.778 -5.966 1.00 94.81 89 TYR A N 1
ATOM 711 C CA . TYR A 1 89 ? 18.582 5.272 -4.786 1.00 94.81 89 TYR A CA 1
ATOM 712 C C . TYR A 1 89 ? 19.575 4.721 -3.761 1.00 94.81 89 TYR A C 1
ATOM 714 O O . TYR A 1 89 ? 19.452 5.064 -2.583 1.00 94.81 89 TYR A O 1
ATOM 722 N N . ASP A 1 90 ? 20.597 3.985 -4.198 1.00 94.31 90 ASP A N 1
ATOM 723 C CA . ASP A 1 90 ? 21.693 3.520 -3.341 1.00 94.31 90 ASP A CA 1
ATOM 724 C C . ASP A 1 90 ? 22.424 4.709 -2.689 1.00 94.31 90 ASP A C 1
ATOM 726 O O . ASP A 1 90 ? 22.668 4.711 -1.482 1.00 94.31 90 ASP A O 1
ATOM 730 N N . ASN A 1 91 ? 22.690 5.786 -3.445 1.00 94.38 91 ASN A N 1
ATOM 731 C CA . ASN A 1 91 ? 23.305 7.012 -2.912 1.00 94.38 91 ASN A CA 1
ATOM 732 C C . ASN A 1 91 ? 22.434 7.720 -1.859 1.00 94.38 91 ASN A C 1
ATOM 734 O O . ASN A 1 91 ? 22.954 8.455 -1.019 1.00 94.38 91 ASN A O 1
ATOM 738 N N . LYS A 1 92 ? 21.115 7.502 -1.891 1.00 91.75 92 LYS A N 1
ATOM 739 C CA . LYS A 1 92 ? 20.157 7.982 -0.881 1.00 91.75 92 LYS A CA 1
ATOM 740 C C . LYS A 1 92 ? 19.948 6.975 0.261 1.00 91.75 92 LYS A C 1
ATOM 742 O O . LYS A 1 92 ? 19.065 7.187 1.089 1.00 91.75 92 LYS A O 1
ATOM 747 N N . GLY A 1 93 ? 20.718 5.885 0.305 1.00 89.31 93 GLY A N 1
ATOM 748 C CA . GLY A 1 93 ? 20.604 4.830 1.315 1.00 89.31 93 GLY A CA 1
ATOM 749 C C . GLY A 1 93 ? 19.354 3.958 1.172 1.00 89.31 93 GLY A C 1
ATOM 750 O O . GLY A 1 93 ? 18.949 3.312 2.137 1.00 89.31 93 GLY A O 1
ATOM 751 N N . ARG A 1 94 ? 18.707 3.953 0.001 1.00 89.06 94 ARG A N 1
ATOM 752 C CA . ARG A 1 94 ? 17.599 3.034 -0.291 1.00 89.06 94 ARG A CA 1
ATOM 753 C C . ARG A 1 94 ? 18.157 1.668 -0.678 1.00 89.06 94 ARG A C 1
ATOM 755 O O . ARG A 1 94 ? 19.291 1.559 -1.117 1.00 89.06 94 ARG A O 1
ATOM 762 N N . TYR A 1 95 ? 17.330 0.637 -0.559 1.00 89.56 95 TYR A N 1
ATOM 763 C CA . TYR A 1 95 ? 17.708 -0.744 -0.849 1.00 89.56 95 TYR A CA 1
ATOM 764 C C . TYR A 1 95 ? 16.840 -1.329 -1.970 1.00 89.56 95 TYR A C 1
ATOM 766 O O . TYR A 1 95 ? 15.626 -1.115 -1.994 1.00 89.56 95 TYR A O 1
ATOM 774 N N . ASN A 1 96 ? 17.452 -2.073 -2.898 1.00 92.88 96 ASN A N 1
ATOM 775 C CA . ASN A 1 96 ? 16.740 -2.830 -3.930 1.00 92.88 96 ASN A CA 1
ATOM 776 C C . ASN A 1 96 ? 16.201 -4.154 -3.370 1.00 92.88 96 ASN A C 1
ATOM 778 O O . ASN A 1 96 ? 16.742 -5.227 -3.655 1.00 92.88 96 ASN A O 1
ATOM 782 N N . GLY A 1 97 ? 15.155 -4.064 -2.551 1.00 92.44 97 GLY A N 1
ATOM 783 C CA . GLY A 1 97 ? 14.515 -5.233 -1.956 1.00 92.44 97 GLY A CA 1
ATOM 784 C C . GLY A 1 97 ? 13.920 -6.183 -2.998 1.00 92.44 97 GLY A C 1
ATOM 785 O O . GLY A 1 97 ? 13.463 -5.720 -4.051 1.00 92.44 97 GLY A O 1
ATOM 786 N N . PRO A 1 98 ? 13.947 -7.504 -2.739 1.00 95.06 98 PRO A N 1
ATOM 787 C CA . PRO A 1 98 ? 13.267 -8.475 -3.583 1.00 95.06 98 PRO A CA 1
ATOM 788 C C . PRO A 1 98 ? 11.753 -8.251 -3.504 1.00 95.06 98 PRO A C 1
ATOM 790 O O . PRO A 1 98 ? 11.233 -8.043 -2.422 1.00 95.06 98 PRO A O 1
ATOM 793 N N . VAL A 1 99 ? 11.038 -8.308 -4.627 1.00 95.31 99 VAL A N 1
ATOM 794 C CA . VAL A 1 99 ? 9.569 -8.170 -4.659 1.00 95.31 99 VAL A CA 1
ATOM 795 C C . VAL A 1 99 ? 8.929 -9.259 -5.523 1.00 95.31 99 VAL A C 1
ATOM 797 O O . VAL A 1 99 ? 9.554 -9.741 -6.474 1.00 95.31 99 VAL A O 1
ATOM 800 N N . ALA A 1 100 ? 7.682 -9.631 -5.219 1.00 95.69 100 ALA A N 1
ATOM 801 C CA . ALA A 1 100 ? 6.870 -10.508 -6.068 1.00 95.69 100 ALA A CA 1
ATOM 802 C C . ALA A 1 100 ? 6.226 -9.703 -7.203 1.00 95.69 100 ALA A C 1
ATOM 804 O O . ALA A 1 100 ? 5.303 -8.934 -6.955 1.00 95.69 100 ALA A O 1
ATOM 805 N N . ILE A 1 101 ? 6.696 -9.880 -8.437 1.00 95.94 101 ILE A N 1
ATOM 806 C CA . ILE A 1 101 ? 6.150 -9.246 -9.644 1.00 95.94 101 ILE A CA 1
ATOM 807 C C . ILE A 1 101 ? 5.092 -10.144 -10.276 1.00 95.94 101 ILE A C 1
ATOM 809 O O . ILE A 1 101 ? 5.350 -11.326 -10.487 1.00 95.94 101 ILE A O 1
ATOM 813 N N . VAL A 1 102 ? 3.937 -9.585 -10.637 1.00 95.25 102 VAL A N 1
ATOM 814 C CA . VAL A 1 102 ? 2.942 -10.289 -11.455 1.00 95.25 102 VAL A CA 1
ATOM 815 C C . VAL A 1 102 ? 3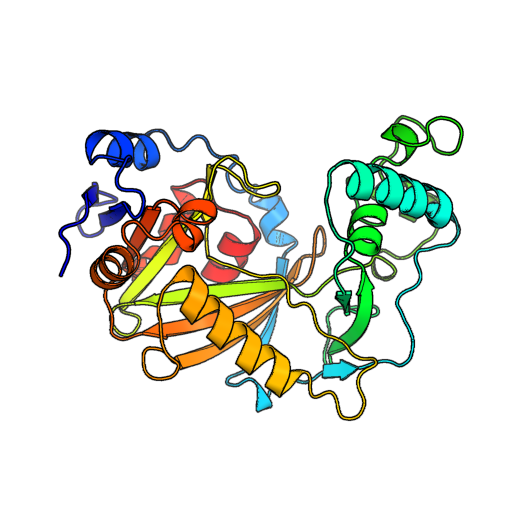.447 -10.411 -12.894 1.00 95.25 102 VAL A C 1
ATOM 817 O O . VAL A 1 102 ? 3.722 -9.405 -13.546 1.00 95.25 102 VAL A O 1
ATOM 820 N N . ASP A 1 103 ? 3.565 -11.645 -13.381 1.00 93.56 103 ASP A N 1
ATOM 821 C CA . ASP A 1 103 ? 4.018 -11.976 -14.734 1.00 93.56 103 ASP A CA 1
ATOM 822 C C . ASP A 1 103 ? 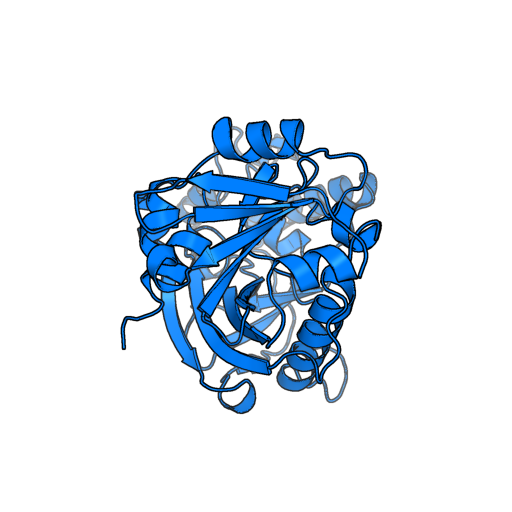2.839 -11.945 -15.716 1.00 93.56 103 ASP A C 1
ATOM 824 O O . ASP A 1 103 ? 2.071 -12.904 -15.824 1.00 93.56 103 ASP A O 1
ATOM 828 N N . GLY A 1 104 ? 2.692 -10.828 -16.429 1.00 90.44 104 GLY A N 1
ATOM 829 C CA . GLY A 1 104 ? 1.604 -10.612 -17.378 1.00 90.44 104 GLY A CA 1
ATOM 830 C C . GLY A 1 104 ? 0.357 -10.002 -16.731 1.00 90.44 104 GLY A C 1
ATOM 831 O O . GLY A 1 104 ? 0.436 -9.030 -15.971 1.00 90.44 104 GLY A O 1
ATOM 832 N N . SER A 1 105 ? -0.817 -10.531 -17.071 1.00 91.50 105 SER A N 1
ATOM 833 C CA . SER A 1 105 ? -2.106 -10.028 -16.589 1.00 91.50 105 SER A CA 1
ATOM 834 C C . SER A 1 105 ? -2.415 -10.494 -15.155 1.00 91.50 105 SER A C 1
ATOM 836 O O . SER A 1 105 ? -1.950 -11.537 -14.702 1.00 91.50 105 SER A O 1
ATOM 838 N N . VAL A 1 106 ? -3.222 -9.717 -14.422 1.00 93.50 106 VAL A N 1
ATOM 839 C CA . VAL A 1 106 ? -3.664 -10.061 -13.056 1.00 93.50 106 VAL A CA 1
ATOM 840 C C . VAL A 1 106 ? -4.886 -10.980 -13.146 1.00 93.50 106 VAL A C 1
ATOM 842 O O . VAL A 1 106 ? -6.028 -10.523 -13.125 1.00 93.50 106 VAL A O 1
ATOM 845 N N . GLU A 1 107 ? -4.632 -12.275 -13.297 1.00 92.75 107 GLU A N 1
ATOM 846 C CA . GLU A 1 107 ? -5.635 -13.340 -13.419 1.00 92.75 107 GLU A CA 1
ATOM 847 C C . GLU A 1 107 ? -5.221 -14.581 -12.614 1.00 92.75 107 GLU A C 1
ATOM 849 O O . GLU A 1 107 ? -4.150 -14.589 -12.014 1.00 92.75 107 GLU A O 1
ATOM 854 N N . LEU A 1 108 ? -6.075 -15.611 -12.561 1.00 91.94 108 LEU A N 1
ATOM 855 C CA . LEU A 1 108 ? -5.815 -16.825 -11.780 1.00 91.94 108 LEU A CA 1
ATOM 856 C C . LEU A 1 108 ? -5.556 -18.052 -12.664 1.00 91.94 108 LEU A C 1
ATOM 858 O O . LEU A 1 108 ? -6.289 -18.240 -13.638 1.00 91.94 108 LEU A O 1
ATOM 862 N N . PRO A 1 109 ? -4.583 -18.915 -12.310 1.00 92.94 109 PRO A N 1
ATOM 863 C CA . PRO A 1 109 ? -3.641 -18.767 -11.191 1.00 92.94 109 PRO A CA 1
ATOM 864 C C . PRO A 1 109 ? -2.719 -17.550 -11.364 1.00 92.94 109 PRO A C 1
ATOM 866 O O . PRO A 1 109 ? -2.245 -17.281 -12.471 1.00 92.94 109 PRO A O 1
ATOM 869 N N . LEU A 1 110 ? -2.462 -16.817 -10.274 1.00 94.25 110 LEU A N 1
ATOM 870 C CA . LEU A 1 110 ? -1.636 -15.610 -10.315 1.00 94.25 110 LEU A CA 1
ATOM 871 C C . LEU A 1 110 ? -0.177 -15.993 -10.557 1.00 94.25 110 LEU A C 1
ATOM 873 O O . LEU A 1 110 ? 0.448 -16.658 -9.735 1.00 94.25 110 LEU A O 1
ATOM 877 N N . LYS A 1 111 ? 0.387 -15.581 -11.689 1.00 95.06 111 LYS A N 1
ATOM 878 C CA . LYS A 1 111 ? 1.783 -15.883 -12.019 1.00 95.06 111 LYS A CA 1
ATOM 879 C C . LYS A 1 111 ? 2.704 -14.859 -11.375 1.00 95.06 111 LYS A C 1
ATOM 881 O O . LYS A 1 111 ? 2.563 -13.666 -11.628 1.00 95.06 111 LYS A O 1
ATOM 886 N N . LEU A 1 112 ? 3.649 -15.322 -10.562 1.00 95.25 112 LEU A N 1
ATOM 887 C CA . LEU A 1 112 ? 4.579 -14.473 -9.820 1.00 95.25 112 LEU A CA 1
ATOM 888 C C . LEU A 1 112 ? 6.027 -14.761 -10.224 1.00 95.25 112 LEU A C 1
ATOM 890 O O . LEU A 1 112 ? 6.437 -15.914 -10.302 1.00 95.25 112 LEU A O 1
ATOM 894 N N . LYS A 1 113 ? 6.822 -13.711 -10.430 1.00 95.06 113 LYS A N 1
ATOM 895 C CA . LYS A 1 113 ? 8.274 -13.767 -10.658 1.00 95.06 113 LYS A CA 1
ATOM 896 C C . LYS A 1 113 ? 9.012 -12.934 -9.628 1.00 95.06 113 LYS A C 1
ATOM 898 O O . LYS A 1 113 ? 8.491 -11.947 -9.113 1.00 95.06 113 LYS A O 1
ATOM 903 N N . GLN A 1 114 ? 10.264 -13.291 -9.370 1.00 95.75 114 GLN A N 1
ATOM 904 C CA . GLN A 1 114 ? 11.123 -12.479 -8.519 1.00 95.75 114 GLN A CA 1
ATOM 905 C C . GLN A 1 114 ? 11.607 -11.243 -9.287 1.00 95.75 114 GLN A C 1
ATOM 907 O O . GLN A 1 114 ? 12.313 -11.373 -10.286 1.00 95.75 114 GLN A O 1
ATOM 912 N N . GLY A 1 115 ? 11.309 -10.049 -8.786 1.00 95.94 115 GLY A N 1
ATOM 913 C CA . GLY A 1 115 ? 11.917 -8.793 -9.235 1.00 95.94 115 GLY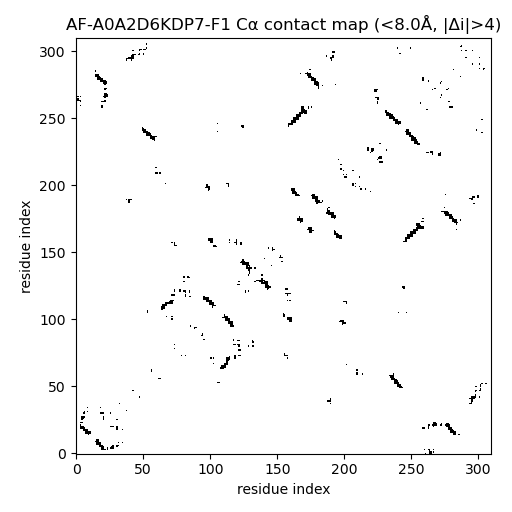 A CA 1
ATOM 914 C C . GLY A 1 115 ? 12.653 -8.081 -8.104 1.00 95.94 115 GLY A C 1
ATOM 915 O O . GLY A 1 115 ? 12.799 -8.620 -7.003 1.00 95.94 115 GLY A O 1
ATOM 916 N N . GLY A 1 116 ? 13.128 -6.871 -8.384 1.00 95.81 116 GLY A N 1
ATOM 917 C CA . GLY A 1 116 ? 13.577 -5.901 -7.392 1.00 95.81 116 GLY A CA 1
ATOM 918 C C . GLY A 1 116 ? 12.716 -4.638 -7.401 1.00 95.81 116 GLY A C 1
ATOM 919 O O . GLY A 1 116 ? 12.123 -4.275 -8.420 1.00 95.81 116 GLY A O 1
ATOM 920 N N . PHE A 1 117 ? 12.677 -3.929 -6.274 1.00 94.75 117 PHE A N 1
ATOM 921 C CA . PHE A 1 117 ? 11.962 -2.655 -6.158 1.00 94.75 117 PHE A CA 1
ATOM 922 C C . PHE A 1 117 ? 12.377 -1.628 -7.231 1.00 94.75 117 PHE A C 1
ATOM 924 O O . PHE A 1 117 ? 11.551 -0.852 -7.716 1.00 94.75 117 PHE A O 1
ATOM 931 N N . TYR A 1 118 ? 13.644 -1.631 -7.654 1.00 96.31 118 TYR A N 1
ATOM 932 C CA . TYR A 1 118 ? 14.133 -0.706 -8.685 1.00 96.31 118 TYR A CA 1
ATOM 933 C C . TYR A 1 118 ? 13.578 -1.028 -10.074 1.00 96.31 118 TYR A C 1
ATOM 935 O O . TYR A 1 118 ? 13.446 -0.126 -10.897 1.00 96.31 118 TYR A O 1
ATOM 943 N N . ASP A 1 119 ? 13.197 -2.281 -10.327 1.00 96.75 119 ASP A N 1
ATOM 944 C CA . ASP A 1 119 ? 12.586 -2.685 -11.593 1.00 96.75 119 ASP A CA 1
ATOM 945 C C . ASP A 1 119 ? 11.159 -2.111 -11.699 1.00 96.75 119 ASP A C 1
ATOM 947 O O . ASP A 1 119 ? 10.769 -1.587 -12.746 1.00 96.75 119 ASP A O 1
ATOM 951 N N . TYR A 1 120 ? 10.410 -2.100 -10.586 1.00 95.00 120 TYR A N 1
ATOM 952 C CA . TYR A 1 120 ? 9.134 -1.378 -10.475 1.00 95.00 120 TYR A CA 1
ATOM 953 C C . TYR A 1 120 ? 9.323 0.127 -10.680 1.00 95.00 120 TYR A C 1
ATOM 955 O O . TYR A 1 120 ? 8.638 0.731 -11.505 1.00 95.00 120 TYR A O 1
ATOM 963 N N . ALA A 1 121 ? 10.278 0.738 -9.973 1.00 94.81 121 ALA A N 1
ATOM 964 C CA . ALA A 1 121 ? 10.526 2.174 -10.084 1.00 94.81 121 ALA A CA 1
ATOM 965 C C . ALA A 1 121 ? 10.862 2.587 -11.530 1.00 94.81 121 ALA A C 1
ATOM 967 O O . ALA A 1 121 ? 10.344 3.592 -12.016 1.00 94.81 121 ALA A O 1
ATOM 968 N N . ALA A 1 122 ? 11.655 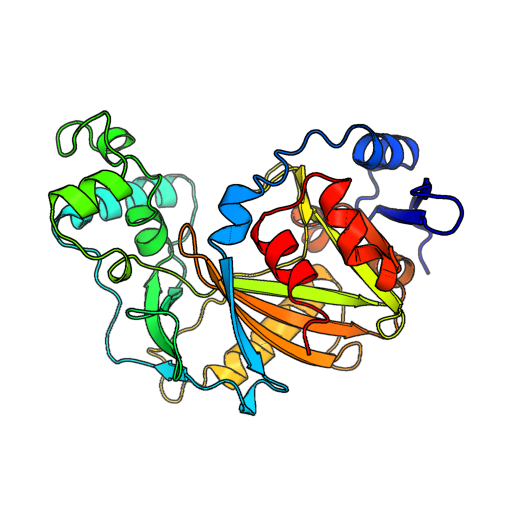1.773 -12.233 1.00 96.12 122 ALA A N 1
ATOM 969 C CA . ALA A 1 122 ? 12.050 2.008 -13.617 1.00 96.12 122 ALA A CA 1
ATOM 970 C C . ALA A 1 122 ? 10.916 1.851 -14.630 1.00 96.12 122 ALA A C 1
ATOM 972 O O . ALA A 1 122 ? 10.999 2.447 -15.697 1.00 96.12 122 ALA A O 1
ATOM 973 N N . THR A 1 123 ? 9.874 1.074 -14.320 1.00 96.12 123 THR A N 1
ATOM 974 C CA . THR A 1 123 ? 8.761 0.772 -15.243 1.00 96.12 123 THR A CA 1
ATOM 975 C C . THR A 1 123 ? 7.428 1.407 -14.835 1.00 96.12 123 THR A C 1
ATOM 977 O O . THR A 1 123 ? 6.400 1.195 -15.481 1.00 96.12 123 THR A O 1
ATOM 980 N N . LYS A 1 124 ? 7.419 2.238 -13.785 1.00 94.38 124 LYS A N 1
ATOM 981 C CA . LYS A 1 124 ? 6.239 3.000 -13.360 1.00 94.38 124 LYS A CA 1
ATOM 982 C C . LYS A 1 124 ? 5.803 3.961 -14.470 1.00 94.38 124 LYS A C 1
ATOM 984 O O . LYS A 1 124 ? 6.619 4.742 -14.947 1.00 94.38 124 LYS A O 1
ATOM 989 N N . LEU A 1 125 ? 4.514 3.957 -14.830 1.00 92.62 125 LEU A N 1
ATOM 990 C CA . LEU A 1 125 ? 3.980 4.707 -15.983 1.00 92.62 125 LEU A CA 1
ATOM 991 C C . LEU A 1 125 ? 4.259 6.213 -15.936 1.00 92.62 125 LEU A C 1
ATOM 993 O O . LEU A 1 125 ? 4.466 6.820 -16.977 1.00 92.62 125 LEU A O 1
ATOM 997 N N . GLY A 1 126 ? 4.254 6.805 -14.740 1.00 91.12 126 GLY A N 1
ATOM 998 C CA . GLY A 1 126 ? 4.497 8.237 -14.549 1.00 91.12 126 GLY A CA 1
ATOM 999 C C . GLY A 1 126 ? 5.966 8.626 -14.376 1.00 91.12 126 GLY A C 1
ATOM 1000 O O . GLY A 1 126 ? 6.230 9.796 -14.134 1.00 91.12 126 GLY A O 1
ATOM 1001 N N . ALA A 1 127 ? 6.910 7.681 -14.418 1.00 92.62 127 ALA A N 1
ATOM 1002 C CA . ALA A 1 127 ? 8.329 8.019 -14.342 1.00 92.62 127 ALA A CA 1
ATOM 1003 C C . ALA A 1 127 ? 8.799 8.629 -15.668 1.00 92.62 127 ALA A C 1
ATOM 1005 O O . ALA A 1 127 ? 8.383 8.165 -16.730 1.00 92.62 127 ALA A O 1
ATOM 1006 N N . ILE A 1 128 ? 9.668 9.638 -15.593 1.00 96.12 128 ILE A N 1
ATOM 1007 C CA . ILE A 1 128 ? 10.220 10.359 -16.745 1.00 96.12 128 ILE A CA 1
ATOM 1008 C C . ILE A 1 128 ? 11.724 10.052 -16.807 1.00 96.12 128 ILE A C 1
ATOM 1010 O O . ILE A 1 128 ? 12.505 10.655 -16.068 1.00 96.12 128 ILE A O 1
ATOM 1014 N N . PRO A 1 129 ? 12.171 9.107 -17.655 1.00 95.44 129 PRO A N 1
ATOM 1015 C CA . PRO A 1 129 ? 13.568 8.666 -17.671 1.00 95.44 129 PRO A CA 1
ATOM 1016 C C . PRO A 1 129 ? 14.598 9.778 -17.909 1.00 95.44 129 PRO A C 1
ATOM 1018 O O . PRO A 1 129 ? 15.722 9.721 -17.400 1.00 95.44 129 PRO A O 1
ATOM 1021 N N . ALA A 1 130 ? 14.207 10.817 -18.648 1.00 95.38 130 ALA A N 1
ATOM 1022 C CA . ALA A 1 130 ? 15.059 11.957 -18.956 1.00 95.38 130 ALA A CA 1
ATOM 1023 C C . ALA A 1 130 ? 15.424 12.819 -17.736 1.00 95.38 130 ALA A C 1
ATOM 1025 O O . ALA A 1 130 ? 16.398 13.563 -17.805 1.00 95.38 130 ALA A O 1
ATOM 1026 N N . GLU A 1 131 ? 14.712 12.699 -16.609 1.00 95.00 131 GLU A N 1
ATOM 1027 C CA . GLU A 1 131 ? 15.095 13.377 -15.363 1.00 95.00 131 GLU A CA 1
ATOM 1028 C C . GLU A 1 131 ? 16.448 12.880 -14.828 1.00 95.00 131 GLU A C 1
ATOM 1030 O O . GLU A 1 131 ? 17.203 13.657 -14.244 1.00 95.00 131 GLU A O 1
ATOM 1035 N N . LEU A 1 132 ? 16.781 11.603 -15.056 1.00 95.44 132 LEU A N 1
ATOM 1036 C CA . LEU A 1 132 ? 18.069 11.018 -14.663 1.00 95.44 132 LEU A CA 1
ATOM 1037 C C . LEU A 1 132 ? 19.043 10.868 -15.831 1.00 95.44 132 LEU A C 1
ATOM 1039 O O . LEU A 1 132 ? 20.255 10.914 -15.625 1.00 95.44 132 LEU A O 1
ATOM 1043 N N . LEU A 1 133 ? 18.530 10.657 -17.043 1.00 96.06 133 LEU A N 1
ATOM 1044 C CA . LEU A 1 133 ? 19.329 10.393 -18.240 1.00 96.06 133 LEU A CA 1
ATOM 1045 C C . LEU A 1 133 ? 18.827 11.218 -19.440 1.00 96.06 133 LEU A C 1
ATOM 1047 O O . LEU A 1 133 ? 18.322 10.648 -20.411 1.00 96.06 133 LEU A O 1
ATOM 1051 N N . PRO A 1 134 ? 18.981 12.554 -19.408 1.00 94.69 134 PRO A N 1
ATOM 1052 C CA . PRO A 1 134 ? 18.432 13.452 -20.429 1.00 94.69 134 PRO A CA 1
ATOM 1053 C C . PRO A 1 134 ? 19.013 13.223 -21.831 1.00 94.69 134 PRO A C 1
ATOM 1055 O O . PRO A 1 134 ? 18.343 13.480 -22.824 1.00 94.69 134 PRO A O 1
ATOM 1058 N N . ASP A 1 135 ? 20.238 12.700 -21.931 1.00 95.69 135 ASP A N 1
ATOM 1059 C CA . ASP A 1 135 ? 20.882 12.418 -23.221 1.00 95.69 135 ASP A CA 1
ATOM 1060 C C . ASP A 1 135 ? 20.420 11.089 -23.847 1.00 95.69 135 ASP A C 1
ATOM 1062 O O . ASP A 1 135 ? 20.684 10.828 -25.019 1.00 95.69 135 ASP A O 1
ATOM 1066 N N . SER A 1 136 ? 19.774 10.217 -23.064 1.00 94.38 136 SER A N 1
ATOM 1067 C CA . SER A 1 136 ? 19.337 8.880 -23.503 1.00 94.38 136 SER A CA 1
ATOM 1068 C C . SER A 1 136 ? 17.831 8.785 -23.744 1.00 94.38 136 SER A C 1
ATOM 1070 O O . SER A 1 136 ? 17.391 7.862 -24.427 1.00 94.38 136 SER A O 1
ATOM 1072 N N . TYR A 1 137 ? 17.046 9.717 -23.196 1.00 95.69 137 TYR A N 1
ATOM 1073 C CA . TYR A 1 137 ? 15.587 9.673 -23.225 1.00 95.69 137 TYR A CA 1
ATOM 1074 C C . TYR A 1 137 ? 14.980 11.049 -23.532 1.00 95.69 137 TYR A C 1
ATOM 1076 O O . TYR A 1 137 ? 15.561 12.072 -23.176 1.00 95.69 137 TYR A O 1
ATOM 1084 N N . PRO A 1 138 ? 13.800 11.098 -24.171 1.00 94.62 138 PRO A N 1
ATOM 1085 C CA . PRO A 1 138 ? 13.108 12.353 -24.459 1.00 94.62 138 PRO A CA 1
ATOM 1086 C C . PRO A 1 138 ? 12.611 13.043 -23.177 1.00 94.62 138 PRO A C 1
ATOM 1088 O O . PRO A 1 138 ? 12.044 12.401 -22.295 1.00 94.62 138 PRO A O 1
ATOM 1091 N N . ALA A 1 139 ? 12.824 14.361 -23.093 1.00 91.44 139 ALA A N 1
ATOM 1092 C CA . ALA A 1 139 ? 12.631 15.173 -21.885 1.00 91.44 139 ALA A CA 1
ATOM 1093 C C . ALA A 1 139 ? 11.181 15.280 -21.388 1.00 91.44 139 ALA A C 1
ATOM 1095 O O . ALA A 1 139 ? 10.955 15.547 -20.212 1.00 91.44 139 ALA A O 1
ATOM 1096 N N . ASP A 1 140 ? 10.212 15.108 -22.278 1.00 91.62 140 ASP A N 1
ATOM 1097 C CA . ASP A 1 140 ? 8.795 15.371 -22.045 1.00 91.62 140 ASP A CA 1
ATOM 1098 C C . ASP A 1 140 ? 7.934 14.106 -21.982 1.00 91.62 140 ASP A C 1
ATOM 1100 O O . ASP A 1 140 ? 6.722 14.227 -21.832 1.00 91.62 140 ASP A O 1
ATOM 1104 N N . LYS A 1 141 ? 8.534 12.910 -22.068 1.00 95.25 141 LYS A N 1
ATOM 1105 C CA . LYS A 1 141 ? 7.777 11.653 -22.101 1.00 95.25 141 LYS A CA 1
ATOM 1106 C C . LYS A 1 141 ? 7.909 10.852 -20.822 1.00 95.25 141 LYS A C 1
ATOM 1108 O O . LYS A 1 141 ? 9.012 10.523 -20.376 1.00 95.25 141 LYS A O 1
ATOM 1113 N N . ALA A 1 142 ? 6.763 10.453 -20.290 1.00 96.00 142 ALA A N 1
ATOM 1114 C CA . ALA A 1 142 ? 6.696 9.448 -19.247 1.00 96.00 142 ALA A CA 1
ATOM 1115 C C . ALA A 1 142 ? 6.772 8.032 -19.842 1.00 96.00 142 ALA A C 1
ATOM 1117 O O . ALA A 1 142 ? 6.455 7.801 -21.010 1.00 96.00 142 ALA A O 1
ATOM 1118 N N . ASN A 1 143 ? 7.133 7.048 -19.020 1.00 95.00 143 ASN A N 1
ATOM 1119 C CA . ASN A 1 143 ? 7.175 5.640 -19.415 1.00 95.00 143 ASN A CA 1
ATOM 1120 C C . ASN A 1 143 ? 5.888 5.156 -20.092 1.00 95.00 143 ASN A C 1
ATOM 1122 O O . ASN A 1 143 ? 5.970 4.360 -21.016 1.00 95.00 143 ASN A O 1
ATOM 1126 N N . GLY A 1 144 ? 4.711 5.622 -19.662 1.00 94.25 144 GLY A N 1
ATOM 1127 C CA . GLY A 1 144 ? 3.451 5.232 -20.300 1.00 94.25 144 GLY A CA 1
ATOM 1128 C C . GLY A 1 144 ? 3.388 5.590 -21.787 1.00 94.25 144 GLY A C 1
ATOM 1129 O O . GLY A 1 144 ? 2.943 4.775 -22.588 1.00 94.25 144 GLY A O 1
ATOM 1130 N N . GLU A 1 145 ? 3.902 6.762 -22.162 1.00 96.19 145 GLU A N 1
ATOM 1131 C CA . GLU A 1 145 ? 3.970 7.212 -23.557 1.00 96.19 145 GLU A CA 1
ATOM 1132 C C . GLU A 1 145 ? 5.068 6.469 -24.327 1.00 96.19 145 GLU A C 1
ATOM 1134 O O . GLU A 1 145 ? 4.885 6.091 -25.482 1.00 96.19 145 GLU A O 1
ATOM 1139 N N . LEU A 1 146 ? 6.204 6.215 -23.672 1.00 95.62 146 LEU A N 1
ATOM 1140 C CA . LEU A 1 146 ? 7.317 5.471 -24.264 1.00 95.62 146 LEU A CA 1
ATOM 1141 C C . LEU A 1 146 ? 6.948 4.012 -24.551 1.00 95.62 146 LEU A C 1
ATOM 1143 O O . LEU A 1 146 ? 7.349 3.468 -25.575 1.00 95.62 146 LEU A O 1
ATOM 1147 N N . PHE A 1 147 ? 6.163 3.378 -23.678 1.00 95.25 147 PHE A N 1
ATOM 1148 C CA . PHE A 1 147 ? 5.691 2.007 -23.876 1.00 95.25 147 PHE A CA 1
ATOM 1149 C C . PHE A 1 147 ? 4.805 1.917 -25.114 1.00 95.25 147 PHE A C 1
ATOM 1151 O O . PHE A 1 147 ? 5.002 1.028 -25.939 1.00 95.25 147 PHE A O 1
ATOM 1158 N N . GLU A 1 148 ? 3.883 2.869 -25.279 1.00 95.19 148 GLU A N 1
ATOM 1159 C CA . GLU A 1 148 ? 3.041 2.966 -26.470 1.00 95.19 148 GLU A CA 1
ATOM 1160 C C . GLU A 1 148 ? 3.881 3.162 -27.742 1.00 95.19 148 GLU A C 1
ATOM 1162 O O . GLU A 1 148 ? 3.710 2.426 -28.713 1.00 95.19 148 GLU A O 1
ATOM 1167 N N . GLU A 1 149 ? 4.841 4.091 -27.725 1.00 95.62 149 GLU A N 1
ATOM 1168 C CA . GLU A 1 149 ? 5.721 4.372 -28.867 1.00 95.62 149 GLU A CA 1
ATOM 1169 C C . GLU A 1 149 ? 6.606 3.179 -29.255 1.00 95.62 149 GLU A C 1
ATOM 1171 O O . GLU A 1 149 ? 6.822 2.915 -30.439 1.00 95.62 149 GLU A O 1
ATOM 1176 N N . TRP A 1 150 ? 7.117 2.444 -28.267 1.00 95.88 150 TRP A N 1
ATOM 1177 C CA . TRP A 1 150 ? 7.978 1.281 -28.481 1.00 95.88 150 TRP A CA 1
ATOM 1178 C C . TRP A 1 150 ? 7.199 -0.018 -28.712 1.00 95.88 150 TRP A C 1
ATOM 1180 O O . TRP A 1 150 ? 7.816 -1.055 -28.958 1.00 95.88 150 TRP A O 1
ATOM 1190 N N . GLY A 1 151 ? 5.865 0.020 -28.645 1.00 94.88 151 GLY A N 1
ATOM 1191 C CA . GLY A 1 151 ? 5.014 -1.160 -28.779 1.00 94.88 151 GLY A CA 1
ATOM 1192 C C . GLY A 1 151 ? 5.185 -2.171 -27.641 1.00 94.88 151 GLY A C 1
ATOM 1193 O O . GLY A 1 151 ? 4.954 -3.360 -27.852 1.00 94.88 151 GLY A O 1
ATOM 1194 N N . ILE A 1 152 ? 5.600 -1.716 -26.455 1.00 93.81 152 ILE A N 1
ATOM 1195 C CA . ILE A 1 152 ? 5.759 -2.547 -25.258 1.00 93.81 152 ILE A CA 1
ATOM 1196 C C . ILE A 1 152 ? 4.395 -2.656 -24.562 1.00 93.81 152 ILE A C 1
ATOM 1198 O O . ILE A 1 152 ? 3.822 -1.637 -24.166 1.00 93.81 152 ILE A O 1
ATOM 1202 N N . PRO A 1 153 ? 3.849 -3.868 -24.370 1.00 91.75 153 PRO A N 1
ATOM 1203 C CA . PRO A 1 153 ? 2.599 -4.047 -23.644 1.00 91.75 153 PRO A CA 1
ATOM 1204 C C . PRO A 1 153 ? 2.688 -3.540 -22.199 1.00 91.75 153 PRO A C 1
ATOM 1206 O O . PRO A 1 153 ? 3.665 -3.778 -21.494 1.00 91.75 153 PRO A O 1
ATOM 1209 N N . ASN A 1 154 ? 1.606 -2.939 -21.693 1.00 85.88 154 ASN A N 1
ATOM 1210 C CA . ASN A 1 154 ? 1.516 -2.494 -20.292 1.00 85.88 154 ASN A CA 1
ATOM 1211 C C . ASN A 1 154 ? 1.700 -3.620 -19.258 1.00 85.88 154 ASN A C 1
ATOM 1213 O O . ASN A 1 154 ? 1.968 -3.336 -18.086 1.00 85.88 154 ASN A O 1
ATOM 1217 N N . ASP A 1 155 ? 1.528 -4.874 -19.675 1.00 88.62 155 ASP A N 1
ATOM 1218 C CA . ASP A 1 155 ? 1.731 -6.062 -18.850 1.00 88.62 155 ASP A CA 1
ATOM 1219 C C . ASP A 1 155 ? 3.203 -6.480 -18.725 1.00 88.62 155 ASP A C 1
ATOM 1221 O O . ASP A 1 155 ? 3.517 -7.267 -17.839 1.00 88.62 155 ASP A O 1
ATOM 1225 N N . GLU A 1 156 ? 4.109 -5.896 -19.517 1.00 90.56 156 GLU A N 1
ATOM 1226 C CA . GLU A 1 156 ? 5.561 -6.052 -19.344 1.00 90.56 156 GLU A CA 1
ATOM 1227 C C . GLU A 1 156 ? 6.143 -5.119 -18.275 1.00 90.56 156 GLU A C 1
ATOM 1229 O O . GLU A 1 156 ? 7.348 -5.103 -18.066 1.00 90.56 156 GLU A O 1
ATOM 1234 N N . ARG A 1 157 ? 5.321 -4.325 -17.579 1.00 93.75 157 ARG A N 1
ATOM 1235 C CA . ARG A 1 157 ? 5.782 -3.537 -16.427 1.00 93.75 157 ARG A CA 1
ATOM 1236 C C . ARG A 1 157 ? 6.042 -4.437 -15.224 1.00 93.75 157 ARG A C 1
ATOM 1238 O O . ARG A 1 157 ? 5.278 -5.366 -14.960 1.00 93.75 157 ARG A O 1
ATOM 1245 N N . ALA A 1 158 ? 7.017 -4.069 -14.397 1.00 95.00 158 ALA A N 1
ATOM 1246 C CA . ALA A 1 158 ? 7.197 -4.684 -13.089 1.00 95.00 158 ALA A CA 1
ATOM 1247 C C . ALA A 1 158 ? 6.088 -4.204 -12.152 1.00 95.00 158 ALA A C 1
ATOM 1249 O O . ALA A 1 158 ? 6.211 -3.166 -11.512 1.00 95.00 158 ALA A O 1
ATOM 1250 N N . LYS A 1 159 ? 4.998 -4.965 -12.067 1.00 94.38 159 LYS A N 1
ATOM 1251 C CA . LYS A 1 159 ? 3.873 -4.724 -11.159 1.00 94.38 159 LYS A CA 1
ATOM 1252 C C . LYS A 1 159 ? 4.027 -5.612 -9.925 1.00 94.38 159 LYS A C 1
ATOM 1254 O O . LYS A 1 159 ? 3.669 -6.788 -9.988 1.00 94.38 159 LYS A O 1
ATOM 1259 N N . TYR A 1 160 ? 4.591 -5.095 -8.831 1.00 94.69 160 TYR A N 1
ATOM 1260 C CA . TYR A 1 160 ? 4.697 -5.906 -7.614 1.00 94.69 160 TYR A CA 1
ATOM 1261 C C . TYR A 1 160 ? 3.342 -6.081 -6.925 1.00 94.69 160 TYR A C 1
ATOM 1263 O O . TYR A 1 160 ? 2.487 -5.207 -7.017 1.00 94.69 160 TYR A O 1
ATOM 1271 N N . LEU A 1 161 ? 3.138 -7.208 -6.247 1.00 95.06 161 LEU A N 1
ATOM 1272 C CA . LEU A 1 161 ? 1.930 -7.463 -5.468 1.00 95.06 161 LEU A CA 1
ATOM 1273 C C . LEU A 1 161 ? 2.062 -6.822 -4.080 1.00 95.06 161 LEU A C 1
ATOM 1275 O O . LEU A 1 161 ? 2.863 -7.278 -3.265 1.00 95.06 161 LEU A O 1
ATOM 1279 N N . GLY A 1 162 ? 1.301 -5.758 -3.822 1.00 94.81 162 GLY A N 1
ATOM 1280 C CA . GLY A 1 162 ? 1.229 -5.125 -2.499 1.00 94.81 162 GLY A CA 1
ATOM 1281 C C . GLY A 1 162 ? 0.190 -5.780 -1.586 1.00 94.81 162 GLY A C 1
ATOM 1282 O O . GLY A 1 162 ? -0.724 -6.455 -2.063 1.00 94.81 162 GLY A O 1
ATOM 1283 N N . HIS A 1 163 ? 0.281 -5.542 -0.279 1.00 94.69 163 HIS A N 1
ATOM 1284 C CA . HIS A 1 163 ? -0.759 -5.907 0.685 1.00 94.69 163 HIS A CA 1
ATOM 1285 C C . HIS A 1 163 ? -1.367 -4.665 1.332 1.00 94.69 163 HIS A C 1
ATOM 1287 O O . HIS A 1 163 ? -0.662 -3.720 1.675 1.00 94.69 163 HIS A O 1
ATOM 1293 N N . ALA A 1 164 ? -2.681 -4.688 1.520 1.00 94.38 164 ALA A N 1
ATOM 1294 C CA . ALA A 1 164 ? -3.427 -3.688 2.270 1.00 94.38 164 ALA A CA 1
ATOM 1295 C C . ALA A 1 164 ? -4.167 -4.382 3.418 1.00 94.38 164 ALA A C 1
ATOM 1297 O O . ALA A 1 164 ? -4.841 -5.384 3.194 1.00 94.38 164 ALA A O 1
ATOM 1298 N N . TYR A 1 165 ? -4.057 -3.865 4.636 1.00 94.56 165 TYR A N 1
ATOM 1299 C CA . TYR A 1 165 ? -4.645 -4.460 5.832 1.00 94.56 165 TYR A CA 1
ATOM 1300 C C . TYR A 1 165 ? -5.943 -3.741 6.186 1.00 94.56 165 TYR A C 1
ATOM 1302 O O . TYR A 1 165 ? -5.952 -2.670 6.791 1.00 94.56 165 TYR A O 1
ATOM 1310 N N . LEU A 1 166 ? -7.060 -4.339 5.786 1.00 93.88 166 LEU A N 1
ATOM 1311 C CA . LEU A 1 166 ? -8.387 -3.877 6.158 1.00 93.88 166 LEU A CA 1
ATOM 1312 C C . LEU A 1 166 ? -8.684 -4.356 7.580 1.00 93.88 166 LEU A C 1
ATOM 1314 O O . LEU A 1 166 ? -9.150 -5.477 7.781 1.00 93.88 166 LEU A O 1
ATOM 1318 N N . MET A 1 167 ? -8.392 -3.510 8.562 1.00 95.06 167 MET A N 1
ATOM 1319 C CA . MET A 1 167 ? -8.534 -3.873 9.964 1.00 95.06 167 MET A CA 1
ATOM 1320 C C . MET A 1 167 ? -9.954 -3.614 10.477 1.00 95.06 167 MET A C 1
ATOM 1322 O O . MET A 1 167 ? -10.458 -2.492 10.451 1.00 95.06 167 MET A O 1
ATOM 1326 N N . LEU A 1 168 ? -10.582 -4.684 10.946 1.00 95.06 168 LEU A N 1
ATOM 1327 C CA . LEU A 1 168 ? -11.936 -4.766 11.462 1.00 95.06 168 LEU A CA 1
ATOM 1328 C C . LEU A 1 168 ? -11.887 -5.004 12.978 1.00 95.06 168 LEU A C 1
ATOM 1330 O O . LEU A 1 168 ? -11.699 -6.128 13.451 1.00 95.06 168 LEU A O 1
ATOM 1334 N N . THR A 1 169 ? -12.042 -3.927 13.741 1.00 96.00 169 THR A N 1
ATOM 1335 C CA . THR A 1 169 ? -11.980 -3.905 15.208 1.00 96.00 169 THR A CA 1
ATOM 1336 C C . THR A 1 169 ? -13.349 -4.132 15.841 1.00 96.00 169 THR A C 1
ATOM 1338 O O . THR A 1 169 ? -14.394 -4.126 15.178 1.00 96.00 169 THR A O 1
ATOM 1341 N N . ASN A 1 170 ? -13.359 -4.391 17.150 1.00 95.12 170 ASN A N 1
ATOM 1342 C CA . ASN A 1 170 ? -14.562 -4.700 17.919 1.00 95.12 170 ASN A CA 1
ATOM 1343 C C . 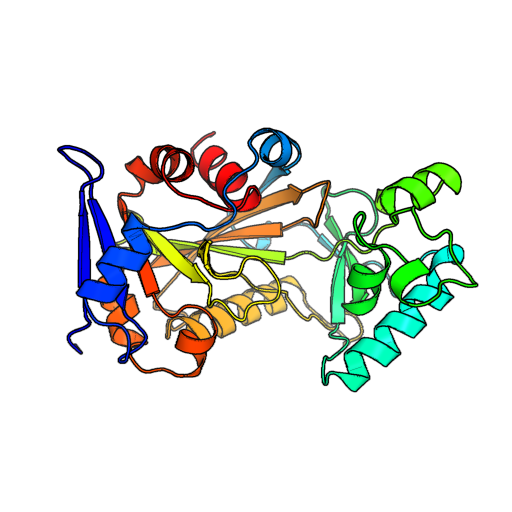ASN A 1 170 ? -15.372 -5.862 17.306 1.00 95.12 170 ASN A C 1
ATOM 1345 O O . ASN A 1 170 ? -16.607 -5.834 17.275 1.00 95.12 170 ASN A O 1
ATOM 1349 N N . ASN A 1 171 ? -14.668 -6.904 16.840 1.00 92.44 171 ASN A N 1
ATOM 1350 C CA . ASN A 1 171 ? -15.210 -8.049 16.098 1.00 92.44 171 ASN A CA 1
ATOM 1351 C C . ASN A 1 171 ? -15.925 -7.635 14.797 1.00 92.44 171 ASN A C 1
ATOM 1353 O O . ASN A 1 171 ? -17.013 -8.120 14.484 1.00 92.44 171 ASN A O 1
ATOM 1357 N N . GLY A 1 172 ? -15.326 -6.694 14.065 1.00 92.19 172 GLY A N 1
ATOM 1358 C CA . GLY A 1 172 ? -15.816 -6.171 12.789 1.00 92.19 172 GLY A CA 1
ATOM 1359 C C . GLY A 1 172 ? -16.989 -5.207 12.857 1.00 92.19 172 GLY A C 1
ATOM 1360 O O . GLY A 1 172 ? -17.635 -4.968 11.843 1.00 92.19 172 GLY A O 1
ATOM 1361 N N . LYS A 1 173 ? -17.252 -4.621 14.027 1.00 93.12 173 LYS A N 1
ATOM 1362 C CA . LYS A 1 173 ? -18.184 -3.490 14.138 1.00 93.12 173 LYS A CA 1
ATOM 1363 C C . LYS A 1 173 ? -17.549 -2.189 13.674 1.00 93.12 173 LYS A C 1
ATOM 1365 O O . LYS A 1 173 ? -18.257 -1.324 13.168 1.00 93.12 173 LYS A O 1
ATOM 1370 N N . GLU A 1 174 ? -16.237 -2.071 13.820 1.00 94.44 174 GLU A N 1
ATOM 1371 C CA . GLU A 1 174 ? -15.474 -0.879 13.486 1.00 94.44 174 GLU A CA 1
ATOM 1372 C C . GLU A 1 174 ? -14.491 -1.161 12.351 1.00 94.44 174 GLU A C 1
ATOM 1374 O O . GLU A 1 174 ? -13.906 -2.239 12.263 1.00 94.44 174 GLU A O 1
ATOM 1379 N N . LEU A 1 175 ? -14.319 -0.173 11.478 1.00 93.44 175 LEU A N 1
ATOM 1380 C CA . LEU A 1 175 ? -13.221 -0.092 10.531 1.00 93.44 175 LEU A CA 1
ATOM 1381 C C . LEU A 1 175 ? -12.124 0.779 11.142 1.00 93.44 175 LEU A C 1
ATOM 1383 O O . LEU A 1 175 ? -12.364 1.936 11.497 1.00 93.44 175 LEU A O 1
ATOM 1387 N N . THR A 1 176 ? -10.915 0.233 11.205 1.00 94.62 176 THR A N 1
ATOM 1388 C CA . THR A 1 176 ? -9.722 0.948 11.644 1.00 94.62 176 THR A CA 1
ATOM 1389 C C . THR A 1 176 ? -8.920 1.448 10.449 1.00 94.62 176 THR A C 1
ATOM 1391 O O . THR A 1 176 ? -8.659 0.722 9.491 1.00 94.62 176 THR A O 1
ATOM 1394 N N . LEU A 1 177 ? -8.529 2.716 10.526 1.00 92.50 177 LEU A N 1
ATOM 1395 C CA . LEU A 1 177 ? -7.709 3.416 9.546 1.00 92.50 177 LEU A CA 1
ATOM 1396 C C . LEU A 1 177 ? -6.504 4.036 10.255 1.00 92.50 177 LEU A C 1
ATOM 1398 O O . LEU A 1 177 ? -6.483 4.165 11.478 1.00 92.50 177 LEU A O 1
ATOM 1402 N N . VAL A 1 178 ? -5.518 4.464 9.480 1.00 92.00 178 VAL A N 1
ATOM 1403 C CA . VAL A 1 178 ? -4.285 5.082 9.976 1.00 92.00 178 VAL A CA 1
ATOM 1404 C C . VAL A 1 178 ? -4.042 6.420 9.290 1.00 92.00 178 VAL A C 1
ATOM 1406 O O . VAL A 1 178 ? -4.323 6.568 8.099 1.00 92.00 178 VAL A O 1
ATOM 1409 N N . GLN A 1 179 ? -3.505 7.398 10.019 1.00 89.50 179 GLN A N 1
ATOM 1410 C CA . GLN A 1 179 ? -2.883 8.568 9.399 1.00 89.50 179 GLN A CA 1
ATOM 1411 C C . GLN A 1 179 ? -1.496 8.163 8.944 1.00 89.50 179 GLN A C 1
ATOM 1413 O O . GLN A 1 179 ? -0.671 7.803 9.774 1.00 89.50 179 GLN A O 1
ATOM 1418 N N . ARG A 1 180 ? -1.205 8.264 7.652 1.00 83.94 180 ARG A N 1
ATOM 1419 C CA . ARG A 1 180 ? 0.148 7.999 7.158 1.00 83.94 180 ARG A CA 1
ATOM 1420 C C . ARG A 1 180 ? 1.074 9.158 7.511 1.00 83.94 180 ARG A C 1
ATOM 1422 O O . ARG A 1 180 ? 0.745 10.316 7.250 1.00 83.94 180 ARG A O 1
ATOM 1429 N N . ALA A 1 181 ? 2.255 8.866 8.050 1.00 81.12 181 ALA A N 1
ATOM 1430 C CA . ALA A 1 181 ? 3.225 9.896 8.411 1.00 81.12 181 ALA A CA 1
ATOM 1431 C C . ALA A 1 181 ? 3.611 10.787 7.208 1.00 81.12 181 ALA A C 1
ATOM 1433 O O . ALA A 1 181 ? 3.797 10.310 6.084 1.00 81.12 181 ALA A O 1
ATOM 1434 N N . LYS A 1 182 ? 3.799 12.097 7.441 1.00 74.56 182 LYS A N 1
ATOM 1435 C CA . LYS A 1 182 ? 4.095 13.088 6.379 1.00 74.56 182 LYS A CA 1
ATOM 1436 C C . LYS A 1 182 ? 5.364 12.776 5.574 1.00 74.56 182 LYS A C 1
ATOM 1438 O O . LYS A 1 182 ? 5.476 13.158 4.416 1.00 74.56 182 LYS A O 1
ATOM 1443 N N . GLY A 1 183 ? 6.326 12.082 6.185 1.00 66.88 183 GLY A N 1
ATOM 1444 C CA . GLY A 1 183 ? 7.598 11.703 5.560 1.00 66.88 183 GLY A CA 1
ATOM 1445 C C . GLY A 1 183 ? 7.522 10.507 4.604 1.00 66.88 183 GLY A C 1
ATOM 1446 O O . GLY A 1 183 ? 8.545 10.137 4.025 1.00 66.88 183 GLY A O 1
ATOM 1447 N N . MET A 1 184 ? 6.352 9.883 4.438 1.00 69.62 184 MET A N 1
ATOM 1448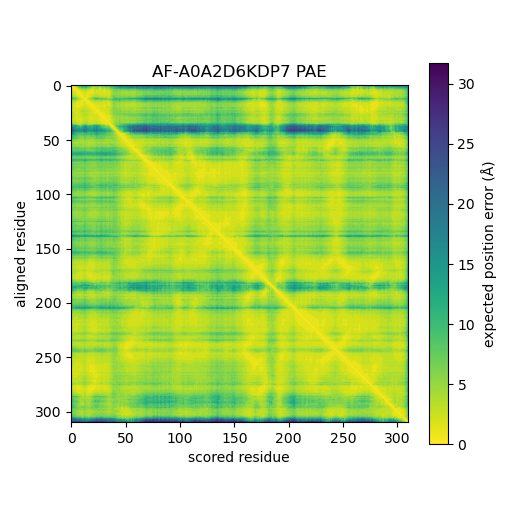 C CA . MET A 1 184 ? 6.197 8.704 3.587 1.00 69.62 184 MET A CA 1
ATOM 1449 C C . MET A 1 184 ? 6.291 9.062 2.100 1.00 69.62 184 MET A C 1
ATOM 1451 O O . MET A 1 184 ? 5.633 9.975 1.608 1.00 69.62 184 MET A O 1
ATOM 1455 N N . ALA A 1 185 ? 7.092 8.293 1.354 1.00 60.50 185 ALA A N 1
ATOM 1456 C CA . ALA A 1 185 ? 7.357 8.538 -0.069 1.00 60.50 185 ALA A CA 1
ATOM 1457 C C . ALA A 1 185 ? 6.123 8.366 -0.976 1.00 60.50 185 ALA A C 1
ATOM 1459 O O . ALA A 1 185 ? 6.103 8.855 -2.104 1.00 60.50 185 ALA A O 1
ATOM 1460 N N . VAL A 1 186 ? 5.115 7.641 -0.497 1.00 64.38 186 VAL A N 1
ATOM 1461 C CA . VAL A 1 186 ? 3.826 7.450 -1.157 1.00 64.38 186 VAL A CA 1
ATOM 1462 C C . VAL A 1 186 ? 2.766 7.779 -0.128 1.00 64.38 186 VAL A C 1
ATOM 1464 O O . VAL A 1 186 ? 2.838 7.257 0.989 1.00 64.38 186 VAL A O 1
ATOM 1467 N N . ALA A 1 187 ? 1.775 8.583 -0.518 1.00 61.56 187 ALA A N 1
ATOM 1468 C CA . ALA A 1 187 ? 0.589 8.790 0.302 1.00 61.56 187 ALA A CA 1
ATOM 1469 C C . ALA A 1 187 ? 0.896 9.361 1.698 1.00 61.56 187 ALA A C 1
ATOM 1471 O O . ALA A 1 187 ? 0.340 8.887 2.681 1.00 61.56 187 ALA A O 1
ATOM 1472 N N . GLY A 1 188 ? 1.850 10.286 1.819 1.00 66.88 188 GLY A N 1
ATOM 1473 C CA . GLY A 1 188 ? 2.097 10.959 3.094 1.00 66.88 188 GLY A CA 1
ATOM 1474 C C . GLY A 1 188 ? 0.925 11.868 3.463 1.00 66.88 188 GLY A C 1
ATOM 1475 O O . GLY A 1 188 ? 0.332 12.485 2.581 1.00 66.88 188 GLY A O 1
ATOM 1476 N N . ASP A 1 189 ? 0.630 11.962 4.759 1.00 73.50 189 ASP A N 1
ATOM 1477 C CA . ASP A 1 189 ? -0.344 12.904 5.324 1.00 73.50 189 ASP A CA 1
ATOM 1478 C C . ASP A 1 189 ? -1.802 12.697 4.877 1.00 73.50 189 ASP A C 1
ATOM 1480 O O . ASP A 1 189 ? -2.561 13.646 4.706 1.00 73.50 189 ASP A O 1
ATOM 1484 N N . CYS A 1 190 ? -2.220 11.444 4.697 1.00 76.81 190 CYS A N 1
ATOM 1485 C CA . CYS A 1 190 ? -3.609 11.100 4.401 1.00 76.81 190 CYS A CA 1
ATOM 1486 C C . CYS A 1 190 ? -4.123 9.966 5.292 1.00 76.81 190 CYS A C 1
ATOM 1488 O O . CYS A 1 190 ? -3.348 9.125 5.765 1.00 76.81 190 CYS A O 1
ATOM 1490 N N . MET A 1 191 ? -5.449 9.875 5.403 1.00 85.56 191 MET A N 1
ATOM 1491 C CA . MET A 1 191 ? -6.106 8.719 6.003 1.00 85.56 191 MET A CA 1
ATOM 1492 C C . MET A 1 191 ? -6.026 7.530 5.048 1.00 85.56 191 MET A C 1
ATOM 1494 O O . MET A 1 191 ? -6.367 7.627 3.864 1.00 85.56 191 MET A O 1
ATOM 1498 N N . GLY A 1 192 ? -5.580 6.396 5.570 1.00 87.06 192 GLY A N 1
ATOM 1499 C CA . GLY A 1 192 ? -5.401 5.188 4.794 1.00 87.06 192 GLY A CA 1
ATOM 1500 C C . GLY A 1 192 ? -5.658 3.914 5.582 1.00 87.06 192 GLY A C 1
ATOM 1501 O O . GLY A 1 192 ? -6.095 3.938 6.727 1.00 87.06 192 GLY A O 1
ATOM 1502 N N . VAL A 1 193 ? -5.352 2.790 4.949 1.00 89.88 193 VAL A N 1
ATOM 1503 C CA . VAL A 1 193 ? -5.146 1.522 5.643 1.00 89.88 193 VAL A CA 1
ATOM 1504 C C . VAL A 1 193 ? -3.653 1.270 5.755 1.00 89.88 193 VAL A C 1
ATOM 1506 O O . VAL A 1 193 ? -2.877 1.726 4.906 1.00 89.88 193 VAL A O 1
ATOM 1509 N N . ALA A 1 194 ? -3.259 0.544 6.795 1.00 91.06 194 ALA A N 1
ATOM 1510 C CA . ALA A 1 194 ? -1.922 -0.015 6.855 1.00 91.06 194 ALA A CA 1
ATOM 1511 C C . ALA A 1 194 ? -1.711 -0.972 5.677 1.00 91.06 194 ALA A C 1
ATOM 1513 O O . ALA A 1 194 ? -2.661 -1.487 5.079 1.00 91.06 194 ALA A O 1
ATOM 1514 N N . GLY A 1 195 ? -0.462 -1.184 5.301 1.00 91.06 195 GLY A N 1
ATOM 1515 C CA . GLY A 1 195 ? -0.149 -2.011 4.155 1.00 91.06 195 GLY A CA 1
ATOM 1516 C C . GLY A 1 195 ? 1.341 -2.177 3.996 1.00 91.06 195 GLY A C 1
ATOM 1517 O O . GLY A 1 195 ? 2.122 -1.355 4.463 1.00 91.06 195 GLY A O 1
ATOM 1518 N N . SER A 1 196 ? 1.716 -3.228 3.288 1.00 91.94 196 SER A N 1
ATOM 1519 C CA . SER A 1 196 ? 3.094 -3.671 3.195 1.00 91.94 196 SER A CA 1
ATOM 1520 C C . SER A 1 196 ? 3.462 -4.068 1.778 1.00 91.94 196 SER A C 1
ATOM 1522 O O . SER A 1 196 ? 2.622 -4.249 0.889 1.00 91.94 196 SER A O 1
ATOM 1524 N N . THR A 1 197 ? 4.766 -4.198 1.564 1.0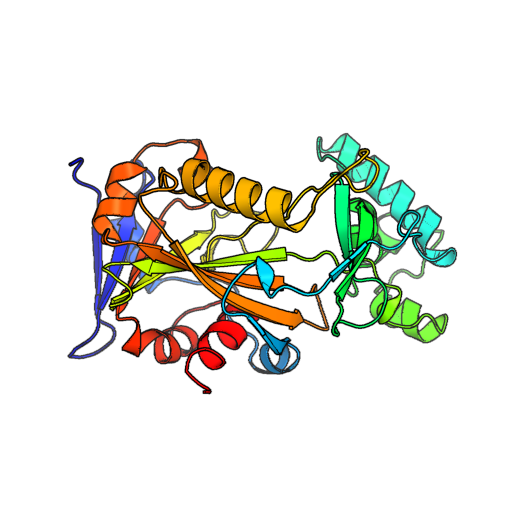0 91.25 197 THR A N 1
ATOM 1525 C CA . THR A 1 197 ? 5.323 -4.811 0.362 1.00 91.25 197 THR A CA 1
ATOM 1526 C C . THR A 1 197 ? 6.052 -6.081 0.782 1.00 91.25 197 THR A C 1
ATOM 1528 O O . THR A 1 197 ? 7.136 -5.981 1.361 1.00 91.25 197 THR A O 1
ATOM 1531 N N . PRO A 1 198 ? 5.485 -7.268 0.510 1.00 88.38 198 PRO A N 1
ATOM 1532 C CA . PRO A 1 198 ? 6.162 -8.526 0.783 1.00 88.38 198 PRO A CA 1
ATOM 1533 C C . PRO A 1 198 ? 7.500 -8.589 0.044 1.00 88.38 198 PRO A C 1
ATOM 1535 O O . PRO A 1 198 ? 7.583 -8.259 -1.142 1.00 88.38 198 PRO A O 1
ATOM 1538 N N . ASN A 1 199 ? 8.523 -9.087 0.734 1.00 92.06 199 ASN A N 1
ATOM 1539 C CA . ASN A 1 199 ? 9.886 -9.239 0.229 1.00 92.06 199 ASN A CA 1
ATOM 1540 C C . ASN A 1 199 ? 10.301 -10.722 0.099 1.00 92.06 199 ASN A C 1
ATOM 1542 O O . ASN A 1 199 ? 11.253 -11.155 0.757 1.00 92.06 199 ASN A O 1
ATOM 1546 N N . PRO A 1 200 ? 9.588 -11.538 -0.704 1.00 93.25 200 PRO A N 1
ATOM 1547 C CA . PRO A 1 200 ? 9.845 -12.971 -0.791 1.00 93.25 200 PRO A CA 1
ATOM 1548 C C . PRO A 1 200 ? 11.164 -13.268 -1.504 1.00 93.25 200 PRO A C 1
ATOM 1550 O O . PRO A 1 200 ? 11.615 -12.490 -2.346 1.00 93.25 200 PRO A O 1
ATOM 1553 N N . ASN A 1 201 ? 11.728 -14.446 -1.230 1.00 91.12 201 ASN A N 1
ATOM 1554 C CA . ASN A 1 201 ? 12.900 -14.969 -1.923 1.00 91.12 201 ASN A CA 1
ATOM 1555 C C . ASN A 1 201 ? 12.576 -16.283 -2.652 1.00 91.12 201 ASN A C 1
ATOM 1557 O O . ASN A 1 201 ? 12.830 -17.372 -2.146 1.00 91.12 201 ASN A O 1
ATOM 1561 N N . PHE A 1 202 ? 12.077 -16.190 -3.885 1.00 91.44 202 PHE A N 1
ATOM 1562 C CA . PHE A 1 202 ? 11.698 -17.355 -4.700 1.00 91.44 202 PHE A CA 1
ATOM 1563 C C . PHE A 1 202 ? 12.877 -18.250 -5.110 1.00 91.44 202 PHE A C 1
ATOM 1565 O O . PHE A 1 202 ? 12.665 -19.345 -5.624 1.00 91.44 202 PHE A O 1
ATOM 1572 N N . SER A 1 203 ? 14.119 -17.797 -4.908 1.00 85.25 203 SER A N 1
ATOM 1573 C CA . SER A 1 203 ? 15.316 -18.602 -5.183 1.00 85.25 203 SER A CA 1
ATOM 1574 C C . SER A 1 203 ? 15.682 -19.563 -4.049 1.00 85.25 203 SER A C 1
ATOM 1576 O O . SER A 1 203 ? 16.554 -20.416 -4.222 1.00 85.25 203 SER A O 1
ATOM 1578 N N . GLU A 1 204 ? 15.033 -19.439 -2.890 1.00 87.12 204 GLU A N 1
ATOM 1579 C CA . GLU A 1 204 ? 15.247 -20.335 -1.763 1.00 87.12 204 GLU A CA 1
ATOM 1580 C C . GLU A 1 204 ? 14.636 -21.717 -2.038 1.00 87.12 204 GLU A C 1
ATOM 1582 O O . GLU A 1 204 ? 13.512 -21.858 -2.522 1.00 87.12 204 GLU A O 1
ATOM 1587 N N . HIS A 1 205 ? 15.398 -22.775 -1.753 1.00 83.25 205 HIS A N 1
ATOM 1588 C CA . HIS A 1 205 ? 14.937 -24.135 -2.000 1.00 83.25 205 HIS A CA 1
ATOM 1589 C C . HIS A 1 205 ? 13.775 -24.495 -1.068 1.00 83.25 205 HIS A C 1
ATOM 1591 O O . HIS A 1 205 ? 13.903 -24.391 0.148 1.00 83.25 205 HIS A O 1
ATOM 1597 N N . GLY A 1 206 ? 12.664 -24.969 -1.638 1.00 83.69 206 GLY A N 1
ATOM 1598 C CA . GLY A 1 206 ? 11.463 -25.300 -0.869 1.00 83.69 206 GLY A CA 1
ATOM 1599 C C . GLY A 1 206 ? 10.665 -24.078 -0.410 1.00 83.69 206 GLY A C 1
ATOM 1600 O O . GLY A 1 206 ? 9.819 -24.226 0.468 1.00 83.69 206 GLY A O 1
ATOM 1601 N N . PHE A 1 207 ? 10.927 -22.896 -0.983 1.00 88.31 207 PHE A N 1
ATOM 1602 C CA . PHE A 1 207 ? 10.180 -21.683 -0.675 1.00 88.31 207 PHE A CA 1
ATOM 1603 C C . PHE A 1 207 ? 8.676 -21.884 -0.893 1.00 88.31 207 PHE A C 1
ATOM 1605 O O . PHE A 1 207 ? 8.229 -22.264 -1.977 1.00 88.31 207 PHE A O 1
ATOM 1612 N N . ASP A 1 208 ? 7.904 -21.586 0.147 1.00 89.81 208 ASP A N 1
ATOM 1613 C CA . ASP A 1 208 ? 6.450 -21.636 0.145 1.00 89.81 208 ASP A CA 1
ATOM 1614 C C . ASP A 1 208 ? 5.912 -20.219 0.331 1.00 89.81 208 ASP A C 1
ATOM 1616 O O . ASP A 1 208 ? 5.979 -19.639 1.418 1.00 89.81 208 ASP A O 1
ATOM 1620 N N . TYR A 1 209 ? 5.378 -19.657 -0.750 1.00 88.88 209 TYR A N 1
ATOM 1621 C CA . TYR A 1 209 ? 4.880 -18.289 -0.736 1.00 88.88 209 TYR A CA 1
ATOM 1622 C C . TYR A 1 209 ? 3.635 -18.119 0.147 1.00 88.88 209 TYR A C 1
ATOM 1624 O O . TYR A 1 209 ? 3.501 -17.067 0.767 1.00 88.88 209 TYR A O 1
ATOM 1632 N N . VAL A 1 210 ? 2.767 -19.136 0.280 1.00 89.88 210 VAL A N 1
ATOM 1633 C CA . VAL A 1 210 ? 1.600 -19.064 1.182 1.00 89.88 210 VAL A CA 1
ATOM 1634 C C . VAL A 1 210 ? 2.080 -18.881 2.615 1.00 89.88 210 VAL A C 1
ATOM 1636 O O . VAL A 1 210 ? 1.653 -17.959 3.311 1.00 89.88 210 VAL A O 1
ATOM 1639 N N . ASN A 1 211 ? 2.976 -19.761 3.061 1.00 92.19 211 ASN A N 1
ATOM 1640 C CA . ASN A 1 211 ? 3.483 -19.729 4.429 1.00 92.19 211 ASN A CA 1
ATOM 1641 C C . ASN A 1 211 ? 4.334 -18.485 4.693 1.00 92.19 211 ASN A C 1
ATOM 1643 O O . ASN A 1 211 ? 4.229 -17.899 5.770 1.00 92.19 211 ASN A O 1
ATOM 1647 N N . TYR A 1 212 ? 5.105 -18.037 3.699 1.00 93.31 212 TYR A N 1
ATOM 1648 C CA . TYR A 1 212 ? 5.810 -16.762 3.762 1.00 93.31 212 TYR A CA 1
ATOM 1649 C C . TYR A 1 212 ? 4.845 -15.592 3.983 1.00 93.31 212 TYR A C 1
ATOM 1651 O O . TYR A 1 212 ? 5.050 -14.808 4.903 1.00 93.31 212 TYR A O 1
ATOM 1659 N N . VAL A 1 213 ? 3.771 -15.488 3.192 1.00 92.75 213 VAL A N 1
ATOM 1660 C CA . VAL A 1 213 ? 2.793 -14.402 3.335 1.00 92.75 213 VAL A CA 1
ATOM 1661 C C . VAL A 1 213 ? 2.080 -14.468 4.688 1.00 92.75 213 VAL A C 1
ATOM 1663 O O . VAL A 1 213 ? 1.932 -13.433 5.332 1.00 92.75 213 VAL A O 1
ATOM 1666 N N . LYS A 1 214 ? 1.685 -15.658 5.162 1.00 93.69 214 LYS A N 1
ATOM 1667 C CA . LYS A 1 214 ? 1.108 -15.828 6.510 1.00 93.69 214 LYS A CA 1
ATOM 1668 C C . LYS A 1 214 ? 2.057 -15.307 7.597 1.00 93.69 214 LYS A C 1
ATOM 1670 O O . LYS A 1 214 ? 1.619 -14.585 8.487 1.00 93.69 214 LYS A O 1
ATOM 1675 N N . GLY A 1 215 ? 3.343 -15.656 7.510 1.00 95.12 215 GLY A N 1
ATOM 1676 C CA . GLY A 1 215 ? 4.383 -15.154 8.413 1.00 95.12 215 GLY A CA 1
ATOM 1677 C C . GLY A 1 215 ? 4.534 -13.636 8.333 1.00 95.12 215 GLY A C 1
ATOM 1678 O O . GLY A 1 215 ? 4.430 -12.967 9.351 1.00 95.12 215 GLY A O 1
ATOM 1679 N N . HIS A 1 216 ? 4.649 -13.098 7.116 1.00 95.25 216 HIS A N 1
ATOM 1680 C CA . HIS A 1 216 ? 4.770 -11.662 6.850 1.00 95.25 216 HIS A CA 1
ATOM 1681 C C . HIS A 1 216 ? 3.619 -10.863 7.467 1.00 95.25 216 HIS A C 1
ATOM 1683 O O . HIS A 1 216 ? 3.847 -9.847 8.107 1.00 95.25 216 HIS A O 1
ATOM 1689 N N . VAL A 1 217 ? 2.374 -11.330 7.324 1.00 95.81 217 VAL A N 1
ATOM 1690 C CA . VAL A 1 217 ? 1.211 -10.666 7.936 1.00 95.81 217 VAL A CA 1
ATOM 1691 C C . VAL A 1 217 ? 1.298 -10.681 9.462 1.00 95.81 217 VAL A C 1
ATOM 1693 O O . VAL A 1 217 ? 1.007 -9.666 10.085 1.00 95.81 217 VAL A O 1
ATOM 1696 N N . ASN A 1 218 ? 1.711 -11.794 10.074 1.00 96.06 218 ASN A N 1
ATOM 1697 C CA . ASN A 1 218 ? 1.898 -11.853 11.528 1.00 96.06 218 ASN A CA 1
ATOM 1698 C C . ASN A 1 218 ? 2.982 -10.882 12.004 1.00 96.06 218 ASN A C 1
ATOM 1700 O O . ASN A 1 218 ? 2.778 -10.201 13.008 1.00 96.06 218 ASN A O 1
ATOM 1704 N N . ASP A 1 219 ? 4.105 -10.812 11.288 1.00 95.88 219 ASP A N 1
ATOM 1705 C CA . ASP A 1 219 ? 5.209 -9.912 11.617 1.00 95.88 219 ASP A CA 1
ATOM 1706 C C . ASP A 1 219 ? 4.747 -8.451 11.541 1.00 95.88 219 ASP A C 1
ATOM 1708 O O . ASP A 1 219 ? 4.941 -7.696 12.485 1.00 95.88 219 ASP A O 1
ATOM 1712 N N . GLU A 1 220 ? 4.019 -8.079 10.490 1.00 95.75 220 GLU A N 1
ATOM 1713 C CA . GLU A 1 220 ? 3.493 -6.722 10.300 1.00 95.75 220 GLU A CA 1
ATOM 1714 C C . GLU A 1 220 ? 2.446 -6.346 11.358 1.00 95.75 220 GLU A C 1
ATOM 1716 O O . GLU A 1 220 ? 2.497 -5.262 11.940 1.00 95.75 220 GLU A O 1
ATOM 1721 N N . MET A 1 221 ? 1.524 -7.259 11.685 1.00 96.31 221 MET A N 1
ATOM 1722 C CA . MET A 1 221 ? 0.538 -7.040 12.751 1.00 96.31 221 MET A CA 1
ATOM 1723 C C . MET A 1 221 ? 1.198 -6.921 14.134 1.00 96.31 221 MET A C 1
ATOM 1725 O O . MET A 1 221 ? 0.744 -6.147 14.983 1.00 96.31 221 MET A O 1
ATOM 1729 N N . MET A 1 222 ? 2.297 -7.639 14.368 1.00 95.81 222 MET A N 1
ATOM 1730 C CA . MET A 1 222 ? 3.082 -7.514 15.591 1.00 95.81 222 MET A CA 1
ATOM 1731 C C . MET A 1 222 ? 3.876 -6.204 15.626 1.00 95.81 222 MET A C 1
ATOM 1733 O O . MET A 1 222 ? 3.864 -5.506 16.640 1.00 95.81 222 MET A O 1
ATOM 1737 N N . GLU A 1 223 ? 4.578 -5.860 14.551 1.00 93.38 223 GLU A N 1
ATOM 1738 C CA . GLU A 1 223 ? 5.453 -4.691 14.492 1.00 93.38 223 GLU A CA 1
ATOM 1739 C C . GLU A 1 223 ? 4.655 -3.391 14.609 1.00 93.38 223 GLU A C 1
ATOM 1741 O O . GLU A 1 223 ? 4.959 -2.581 15.493 1.00 93.38 223 GLU A O 1
ATOM 1746 N N . GLU A 1 224 ? 3.602 -3.243 13.798 1.00 93.81 224 GLU A N 1
ATOM 1747 C CA . GLU A 1 224 ? 2.814 -2.013 13.700 1.00 93.81 224 GLU A CA 1
ATOM 1748 C C . GLU A 1 224 ? 1.730 -1.891 14.782 1.00 93.81 224 GLU A C 1
ATOM 1750 O O . GLU A 1 224 ? 1.444 -0.783 15.231 1.00 93.81 224 GLU A O 1
ATOM 1755 N N . PHE A 1 225 ? 1.140 -3.009 15.230 1.00 94.88 225 PHE A N 1
ATOM 1756 C CA . PHE A 1 225 ? -0.047 -2.997 16.105 1.00 94.88 225 PHE A CA 1
ATOM 1757 C C . PHE A 1 225 ? 0.101 -3.798 17.406 1.00 94.88 225 PHE A C 1
ATOM 1759 O O . PHE A 1 225 ? -0.814 -3.796 18.234 1.00 94.88 225 PHE A O 1
ATOM 1766 N N . LYS A 1 226 ? 1.240 -4.476 17.622 1.00 95.44 226 LYS A N 1
ATOM 1767 C CA . LYS A 1 226 ? 1.472 -5.377 18.771 1.00 95.44 226 LYS A CA 1
ATOM 1768 C C . LYS A 1 226 ? 0.353 -6.415 18.922 1.00 95.44 226 LYS A C 1
ATOM 1770 O O . LYS A 1 226 ? -0.107 -6.700 20.034 1.00 95.44 226 LYS A O 1
ATOM 1775 N N . LEU A 1 227 ? -0.104 -6.950 17.791 1.00 95.94 227 LEU A N 1
ATOM 1776 C CA . LEU A 1 227 ? -1.068 -8.042 17.730 1.00 95.94 227 LEU A CA 1
ATOM 1777 C C . LEU A 1 227 ? -0.324 -9.361 17.563 1.00 95.94 227 LEU A C 1
ATOM 1779 O O . LEU A 1 227 ? 0.355 -9.588 16.564 1.00 95.94 227 LEU A O 1
ATOM 1783 N N . GLY A 1 228 ? -0.451 -10.234 18.561 1.00 95.25 228 GLY A N 1
ATOM 1784 C CA . GLY A 1 228 ? 0.009 -11.612 18.453 1.00 95.25 228 GLY A CA 1
ATOM 1785 C C . GLY A 1 228 ? -0.868 -12.437 17.507 1.00 95.25 228 GLY A C 1
ATOM 1786 O O . GLY A 1 228 ? -1.994 -12.037 17.213 1.00 95.25 228 GLY A O 1
ATOM 1787 N N . PRO A 1 229 ? -0.413 -13.632 17.091 1.00 91.75 229 PRO A N 1
ATOM 1788 C CA . PRO A 1 229 ? -1.202 -14.533 16.245 1.00 91.75 229 PRO A CA 1
ATOM 1789 C C . PRO A 1 229 ? -2.577 -14.909 16.821 1.00 91.75 229 PRO A C 1
ATOM 1791 O O . PRO A 1 229 ? -3.478 -15.255 16.067 1.00 91.75 229 PRO A O 1
ATOM 1794 N N . ASP A 1 230 ? -2.742 -14.833 18.146 1.00 95.25 230 ASP A N 1
ATOM 1795 C CA . ASP A 1 230 ? -4.008 -15.113 18.835 1.00 95.25 230 ASP A CA 1
ATOM 1796 C C . ASP A 1 230 ? -4.894 -13.859 19.019 1.00 95.25 230 ASP A C 1
ATOM 1798 O O . ASP A 1 230 ? -6.044 -13.977 19.442 1.00 95.25 230 ASP A O 1
ATOM 1802 N N . ASP A 1 231 ? -4.381 -12.654 18.733 1.00 96.62 231 ASP A N 1
ATOM 1803 C CA . ASP A 1 231 ? -5.124 -11.390 18.872 1.00 96.62 231 ASP A CA 1
ATOM 1804 C C . ASP A 1 231 ? -5.954 -11.046 17.620 1.00 96.62 231 ASP A C 1
ATOM 1806 O O . ASP A 1 231 ? -6.804 -10.149 17.670 1.00 96.62 231 ASP A O 1
ATOM 1810 N N . PHE A 1 232 ? -5.710 -11.714 16.489 1.00 97.00 232 PHE A N 1
ATOM 1811 C CA . PHE A 1 232 ? -6.401 -11.440 15.233 1.00 97.00 232 PHE A CA 1
ATOM 1812 C C . PHE A 1 232 ? -6.606 -12.695 14.380 1.00 97.00 232 PHE A C 1
ATOM 1814 O O . PHE A 1 232 ? -6.030 -13.752 14.614 1.00 97.00 232 PHE A O 1
ATOM 1821 N N . SER A 1 233 ? -7.441 -12.565 13.354 1.00 95.25 233 SER A N 1
ATOM 1822 C CA . SER A 1 233 ? -7.613 -13.569 12.305 1.00 95.25 233 SER A CA 1
ATOM 1823 C C . SER A 1 233 ? -7.705 -12.899 10.939 1.00 95.25 233 SER A C 1
ATOM 1825 O O . SER A 1 233 ? -8.105 -11.740 10.844 1.00 95.25 233 SER A O 1
ATOM 1827 N N . VAL A 1 234 ? -7.343 -13.624 9.880 1.00 94.31 234 VAL A N 1
ATOM 1828 C CA . VAL A 1 234 ? -7.582 -13.188 8.498 1.00 94.31 234 VAL A CA 1
ATOM 1829 C C . VAL A 1 234 ? -8.864 -13.856 8.012 1.00 94.31 234 VAL A C 1
ATOM 1831 O O . VAL A 1 234 ? -8.887 -15.074 7.848 1.00 94.31 234 VAL A O 1
ATOM 1834 N N . SER A 1 235 ? -9.932 -13.080 7.818 1.00 90.94 235 SER A N 1
ATOM 1835 C CA . SER A 1 235 ? -11.267 -13.588 7.445 1.00 90.94 235 SER A CA 1
ATOM 1836 C C . SER A 1 235 ? -11.568 -13.514 5.948 1.00 90.94 235 SER A C 1
ATOM 1838 O O . SER A 1 235 ? -12.581 -14.046 5.493 1.00 90.94 235 SER A O 1
ATOM 1840 N N . GLY A 1 236 ? -10.702 -12.864 5.170 1.00 91.69 236 GLY A N 1
ATOM 1841 C CA . GLY A 1 236 ? -10.847 -12.778 3.725 1.00 91.69 236 GLY A CA 1
ATOM 1842 C C . GLY A 1 236 ? -9.646 -12.139 3.045 1.00 91.69 236 GLY A C 1
ATOM 1843 O O . GLY A 1 236 ? -8.929 -11.327 3.631 1.00 91.69 236 GLY A O 1
ATOM 1844 N N . ILE A 1 237 ? -9.446 -12.505 1.782 1.00 93.94 237 ILE A N 1
ATOM 1845 C CA . ILE A 1 237 ? -8.397 -11.965 0.916 1.00 93.94 237 ILE A CA 1
ATOM 1846 C C . ILE A 1 237 ? -9.048 -11.520 -0.388 1.00 93.94 237 ILE A C 1
ATOM 1848 O O . ILE A 1 237 ? -9.761 -12.288 -1.031 1.00 93.94 237 ILE A O 1
ATOM 1852 N N . TYR A 1 238 ? -8.802 -10.287 -0.806 1.00 94.44 238 TYR A N 1
ATOM 1853 C CA . TYR A 1 238 ? -9.411 -9.700 -1.994 1.00 94.44 238 TYR A CA 1
ATOM 1854 C C . TYR A 1 238 ? -8.303 -9.236 -2.937 1.00 94.44 238 TYR A C 1
ATOM 1856 O O . TYR A 1 238 ? -7.584 -8.286 -2.632 1.00 94.44 238 TYR A O 1
ATOM 1864 N N . LEU A 1 239 ? -8.154 -9.907 -4.079 1.00 95.25 239 LEU A N 1
ATOM 1865 C CA . LEU A 1 239 ? -7.169 -9.538 -5.093 1.00 95.25 239 LEU A CA 1
ATOM 1866 C C . LEU A 1 239 ? -7.736 -8.434 -5.983 1.00 95.25 239 LEU A C 1
ATOM 1868 O O . LEU A 1 239 ? -8.735 -8.642 -6.673 1.00 95.25 239 LEU A O 1
ATOM 1872 N N . PHE A 1 240 ? -7.064 -7.290 -6.007 1.00 95.31 240 PHE A N 1
ATOM 1873 C CA . PHE A 1 240 ? -7.385 -6.156 -6.861 1.00 95.31 240 PHE A CA 1
ATOM 1874 C C . PHE A 1 240 ? -6.335 -5.971 -7.952 1.00 95.31 240 PHE A C 1
ATOM 1876 O O . PHE A 1 240 ? -5.131 -6.077 -7.718 1.00 95.31 240 PHE A O 1
ATOM 1883 N N . ASN A 1 241 ? -6.802 -5.628 -9.148 1.00 94.69 241 ASN A N 1
ATOM 1884 C CA . ASN A 1 241 ? -5.969 -5.155 -10.242 1.00 94.69 241 ASN A CA 1
ATOM 1885 C C . ASN A 1 241 ? -6.094 -3.632 -10.344 1.00 94.69 241 ASN A C 1
ATOM 1887 O O . ASN A 1 241 ? -7.108 -3.145 -10.847 1.00 94.69 241 ASN A O 1
ATOM 1891 N N . ASP A 1 242 ? -5.081 -2.901 -9.875 1.00 92.56 242 ASP A N 1
ATOM 1892 C CA . ASP A 1 242 ? -4.877 -1.488 -10.205 1.00 92.56 242 ASP A CA 1
ATOM 1893 C C . ASP A 1 242 ? -4.027 -1.408 -11.477 1.00 92.56 242 ASP A C 1
ATOM 1895 O O . ASP A 1 242 ? -2.815 -1.646 -11.473 1.00 92.56 242 ASP A O 1
ATOM 1899 N N . LYS A 1 243 ? -4.681 -1.056 -12.586 1.00 88.94 243 LYS A N 1
ATOM 1900 C CA . LYS A 1 243 ? -4.036 -1.003 -13.901 1.00 88.94 243 LYS A CA 1
ATOM 1901 C C . LYS A 1 243 ? -2.989 0.101 -14.010 1.00 88.94 243 LYS A C 1
ATOM 1903 O O . LYS A 1 243 ? -2.123 0.024 -14.881 1.00 88.94 243 LYS A O 1
ATOM 1908 N N . ARG A 1 244 ? -3.040 1.131 -13.164 1.00 85.50 244 ARG A N 1
ATOM 1909 C CA . ARG A 1 244 ? -2.139 2.288 -13.234 1.00 85.50 244 ARG A CA 1
ATOM 1910 C C . ARG A 1 244 ? -0.896 2.078 -12.390 1.00 85.50 244 ARG A C 1
ATOM 1912 O O . ARG A 1 244 ? 0.211 2.307 -12.879 1.00 85.50 244 ARG A O 1
ATOM 1919 N N . ASN A 1 245 ? -1.079 1.644 -11.149 1.00 87.62 245 ASN A N 1
ATOM 1920 C CA . ASN A 1 245 ? 0.022 1.423 -10.224 1.00 87.62 245 ASN A CA 1
ATOM 1921 C C . ASN A 1 245 ? 0.386 -0.059 -10.198 1.00 87.62 245 ASN A C 1
ATOM 1923 O O . ASN A 1 245 ? 1.162 -0.516 -11.038 1.00 87.62 245 ASN A O 1
ATOM 1927 N N . MET A 1 246 ? -0.166 -0.791 -9.237 1.00 91.38 246 MET A N 1
ATOM 1928 C CA . MET A 1 246 ? 0.236 -2.149 -8.917 1.00 91.38 246 MET A CA 1
ATOM 1929 C C . MET A 1 246 ? -0.933 -2.932 -8.314 1.00 91.38 246 MET A C 1
ATOM 1931 O O . MET A 1 246 ? -1.697 -2.368 -7.528 1.00 91.38 246 MET A O 1
ATOM 1935 N N . PRO A 1 247 ? -1.083 -4.222 -8.644 1.00 94.62 247 PRO A N 1
ATOM 1936 C CA . PRO A 1 247 ? -2.080 -5.062 -8.010 1.00 94.62 247 PRO A CA 1
ATOM 1937 C C . PRO A 1 247 ? -1.802 -5.188 -6.514 1.00 94.62 247 PRO A C 1
ATOM 1939 O O . PRO A 1 247 ? -0.662 -5.086 -6.057 1.00 94.62 247 PRO A O 1
ATOM 1942 N N . PHE A 1 248 ? -2.854 -5.448 -5.751 1.00 95.19 248 PHE A N 1
ATOM 1943 C CA . PHE A 1 248 ? -2.727 -5.641 -4.316 1.00 95.19 248 PHE A CA 1
ATOM 1944 C C . PHE A 1 248 ? -3.739 -6.652 -3.794 1.00 95.19 248 PHE A C 1
ATOM 1946 O O . PHE A 1 248 ? -4.838 -6.788 -4.335 1.00 95.19 248 PHE A O 1
ATOM 1953 N N . CYS A 1 249 ? -3.371 -7.337 -2.717 1.00 94.81 249 CYS A N 1
ATOM 1954 C CA . CYS A 1 249 ? -4.302 -8.113 -1.913 1.00 94.81 249 CYS A CA 1
ATOM 1955 C C . CYS A 1 249 ? -4.744 -7.274 -0.717 1.00 94.81 249 CYS A C 1
ATOM 1957 O O . CYS A 1 249 ? -3.921 -6.891 0.113 1.00 94.81 249 CYS A O 1
ATOM 1959 N N . ALA A 1 250 ? -6.042 -7.005 -0.613 1.00 95.00 250 ALA A N 1
ATOM 1960 C CA . ALA A 1 250 ? -6.616 -6.531 0.635 1.00 95.00 250 ALA A CA 1
ATOM 1961 C C . ALA A 1 250 ? -6.889 -7.728 1.549 1.00 95.00 250 ALA A C 1
ATOM 1963 O O . ALA A 1 250 ? -7.588 -8.663 1.160 1.00 95.00 250 ALA A O 1
ATOM 1964 N N . LEU A 1 251 ? -6.320 -7.697 2.745 1.00 95.19 251 LEU A N 1
ATOM 1965 C CA . LEU A 1 251 ? -6.427 -8.722 3.771 1.00 95.19 251 LEU A CA 1
ATOM 1966 C C . LEU A 1 251 ? -7.357 -8.197 4.859 1.00 95.19 251 LEU A C 1
ATOM 1968 O O . LEU A 1 251 ? -7.081 -7.164 5.466 1.00 95.19 251 LEU A O 1
ATOM 1972 N N . GLU A 1 252 ? -8.468 -8.886 5.079 1.00 94.44 252 GLU A N 1
ATOM 1973 C CA . GLU A 1 252 ? -9.438 -8.540 6.114 1.00 94.44 252 GLU A CA 1
ATOM 1974 C C . GLU A 1 252 ? -8.954 -9.090 7.456 1.00 94.44 252 GLU A C 1
ATOM 1976 O O . GLU A 1 252 ? -9.000 -10.297 7.694 1.00 94.44 252 GLU A O 1
ATOM 1981 N N . ILE A 1 253 ? -8.439 -8.198 8.301 1.00 96.06 253 ILE A N 1
ATOM 1982 C CA . ILE A 1 253 ? -7.874 -8.508 9.614 1.00 96.06 253 ILE A CA 1
ATOM 1983 C C . ILE A 1 253 ? -8.952 -8.269 10.669 1.00 96.06 253 ILE A C 1
ATOM 1985 O O . ILE A 1 253 ? -9.323 -7.125 10.909 1.00 96.06 253 ILE A O 1
ATOM 1989 N N . ASN A 1 254 ? -9.452 -9.314 11.322 1.00 96.19 254 ASN A N 1
ATOM 1990 C CA . ASN A 1 254 ? -10.474 -9.198 12.362 1.00 96.19 254 ASN A CA 1
ATOM 1991 C C . ASN A 1 254 ? -9.860 -9.352 13.758 1.00 96.19 254 ASN A C 1
ATOM 1993 O O . ASN A 1 254 ? -9.146 -10.324 14.008 1.00 96.19 254 ASN A O 1
ATOM 1997 N N . THR A 1 255 ? -10.162 -8.426 14.670 1.00 97.25 255 THR A N 1
ATOM 1998 C CA . THR A 1 255 ? -9.741 -8.485 16.077 1.00 97.25 255 THR A CA 1
ATOM 1999 C C . THR A 1 255 ? -10.878 -8.093 17.020 1.00 97.25 255 THR A C 1
ATOM 2001 O O . THR A 1 255 ? -11.756 -7.286 16.693 1.00 97.25 255 THR A O 1
ATOM 2004 N N . SER A 1 256 ? -10.861 -8.649 18.232 1.00 97.00 256 SER A N 1
ATOM 2005 C CA . SER A 1 256 ? -11.813 -8.291 19.285 1.00 97.00 256 SER A CA 1
ATOM 2006 C C . SER A 1 256 ? -11.512 -6.948 19.954 1.00 97.00 256 SER A C 1
ATOM 2008 O O . SER A 1 256 ? -12.355 -6.459 20.700 1.00 97.00 256 SER A O 1
ATOM 2010 N N . LEU A 1 257 ? -10.318 -6.388 19.740 1.00 97.06 257 LEU A N 1
ATOM 2011 C CA . LEU A 1 257 ? -9.892 -5.115 20.323 1.00 97.06 257 LEU A CA 1
ATOM 2012 C C . LEU A 1 257 ? -10.610 -3.937 19.672 1.00 97.06 257 LEU A C 1
ATOM 2014 O O . LEU A 1 257 ? -10.908 -3.983 18.479 1.00 97.06 257 LEU A O 1
ATOM 2018 N N . SER A 1 258 ? -10.845 -2.877 20.441 1.00 96.12 258 SER A N 1
ATOM 2019 C CA . SER A 1 258 ? -11.318 -1.602 19.898 1.00 96.12 258 SER A CA 1
ATOM 2020 C C . SER A 1 258 ? -10.182 -0.814 19.238 1.00 96.12 258 SER A C 1
ATOM 2022 O O . SER A 1 258 ? -9.003 -1.072 19.493 1.00 96.12 258 SER A O 1
ATOM 2024 N N . GLY A 1 259 ? -10.520 0.191 18.423 1.00 94.75 259 GLY A N 1
ATOM 2025 C CA . GLY A 1 259 ? -9.515 1.131 17.908 1.00 94.75 259 GLY A CA 1
ATOM 2026 C C . GLY A 1 259 ? -8.741 1.862 19.019 1.00 94.75 259 GLY A C 1
ATOM 2027 O O . GLY A 1 259 ? -7.547 2.115 18.871 1.00 94.75 259 GLY A O 1
ATOM 2028 N N . GLU A 1 260 ? -9.393 2.134 20.154 1.00 95.88 260 GLU A N 1
ATOM 2029 C CA . GLU A 1 260 ? -8.757 2.716 21.343 1.00 95.88 260 GLU A CA 1
ATOM 2030 C C . GLU A 1 260 ? -7.749 1.751 21.976 1.00 95.88 260 GLU A C 1
ATOM 2032 O O . GLU A 1 260 ? -6.608 2.134 22.229 1.00 95.88 260 GLU A O 1
ATOM 2037 N N . ASP A 1 261 ? -8.133 0.484 22.169 1.00 96.31 261 ASP A N 1
ATOM 2038 C CA . ASP A 1 261 ? -7.244 -0.541 22.728 1.00 96.31 261 ASP A CA 1
ATOM 2039 C C . ASP A 1 261 ? -5.993 -0.732 21.864 1.00 96.31 261 ASP A C 1
ATOM 2041 O O . ASP A 1 261 ? -4.890 -0.863 22.400 1.00 96.31 261 ASP A O 1
ATOM 2045 N N . LEU A 1 262 ? -6.157 -0.734 20.534 1.00 95.31 262 LEU A N 1
ATOM 2046 C CA . LEU A 1 262 ? -5.039 -0.785 19.591 1.00 95.31 262 LEU A CA 1
ATOM 2047 C C . LEU A 1 262 ? -4.100 0.402 19.787 1.00 95.31 262 LEU A C 1
ATOM 2049 O O . LEU A 1 262 ? -2.909 0.197 20.012 1.00 95.31 262 LEU A O 1
ATOM 2053 N N . ALA A 1 263 ? -4.629 1.628 19.766 1.00 96.00 263 ALA A N 1
ATOM 2054 C CA . ALA A 1 263 ? -3.827 2.833 19.954 1.00 96.00 263 ALA A CA 1
ATOM 2055 C C . ALA A 1 263 ? -3.092 2.825 21.303 1.00 96.00 263 ALA A C 1
ATOM 2057 O O . ALA A 1 263 ? -1.895 3.102 21.357 1.00 96.00 263 ALA A O 1
ATOM 2058 N N . SER A 1 264 ? -3.762 2.423 22.386 1.00 95.56 264 SER A N 1
ATOM 2059 C CA . SER A 1 264 ? -3.155 2.292 23.714 1.00 95.56 264 SER A CA 1
ATOM 2060 C C . SER A 1 264 ? -2.049 1.235 23.784 1.00 95.56 264 SER A C 1
ATOM 2062 O O . SER A 1 264 ? -1.122 1.402 24.578 1.00 95.56 264 SER A O 1
ATOM 2064 N N . ARG A 1 265 ? -2.122 0.144 23.004 1.00 94.31 265 ARG A N 1
ATOM 2065 C CA . ARG A 1 265 ? -1.071 -0.894 22.961 1.00 94.31 265 ARG A CA 1
ATOM 2066 C C . ARG A 1 265 ? 0.226 -0.381 22.342 1.00 94.31 265 ARG A C 1
ATOM 2068 O O . ARG A 1 265 ? 1.298 -0.796 22.777 1.00 94.31 265 ARG A O 1
ATOM 2075 N N . ILE A 1 266 ? 0.119 0.492 21.344 1.00 95.38 266 ILE A N 1
ATOM 2076 C CA . ILE A 1 266 ? 1.264 0.975 20.558 1.00 95.38 266 ILE A CA 1
ATOM 2077 C C . ILE A 1 266 ? 1.660 2.418 20.875 1.00 95.38 266 ILE A C 1
ATOM 2079 O O . ILE A 1 266 ? 2.611 2.934 20.295 1.00 95.38 266 ILE A O 1
ATOM 2083 N N . HIS A 1 267 ? 0.973 3.067 21.817 1.00 96.19 267 HIS A N 1
ATOM 2084 C CA . HIS A 1 267 ? 1.260 4.436 22.228 1.00 96.19 267 HIS A CA 1
ATOM 2085 C C . HIS A 1 267 ? 2.723 4.609 22.661 1.00 96.19 267 HIS A C 1
ATOM 2087 O O . HIS A 1 267 ? 3.201 3.944 23.584 1.00 96.19 267 HIS A O 1
ATOM 2093 N N . GLY A 1 268 ? 3.429 5.533 22.007 1.00 94.31 268 GLY A N 1
ATOM 2094 C CA . GLY A 1 268 ? 4.848 5.786 22.248 1.00 94.31 268 GLY A CA 1
ATOM 2095 C C . GLY A 1 268 ? 5.818 4.804 21.579 1.00 94.31 268 GLY A C 1
ATOM 2096 O O . GLY A 1 268 ? 7.023 4.957 21.782 1.00 94.31 268 GLY A O 1
ATOM 2097 N N . ASP A 1 269 ? 5.349 3.822 20.798 1.00 94.62 269 ASP A N 1
ATOM 2098 C CA . ASP A 1 269 ? 6.221 2.908 20.048 1.00 94.62 269 ASP A CA 1
ATOM 2099 C C . ASP A 1 269 ? 6.842 3.627 18.832 1.00 94.62 269 ASP A C 1
ATOM 2101 O O . ASP A 1 269 ? 6.119 4.037 17.920 1.00 94.62 269 ASP A O 1
ATOM 2105 N N . PRO A 1 270 ? 8.180 3.785 18.766 1.00 92.44 270 PRO A N 1
ATOM 2106 C CA . PRO A 1 270 ? 8.813 4.527 17.676 1.00 92.44 270 PRO A CA 1
ATOM 2107 C C . PRO A 1 270 ? 8.650 3.880 16.296 1.00 92.44 270 PRO A C 1
ATOM 2109 O O . PRO A 1 270 ? 8.713 4.587 15.291 1.00 92.44 270 PRO A O 1
ATOM 2112 N N . GLY A 1 271 ? 8.489 2.553 16.238 1.00 90.06 271 GLY A N 1
ATOM 2113 C CA . GLY A 1 271 ? 8.257 1.818 14.998 1.00 90.06 271 GLY A CA 1
ATOM 2114 C C . GLY A 1 271 ? 6.881 2.141 14.434 1.00 90.06 271 GLY A C 1
ATOM 2115 O O . GLY A 1 271 ? 6.788 2.586 13.294 1.00 90.06 271 GLY A O 1
ATOM 2116 N N . ALA A 1 272 ? 5.845 2.037 15.267 1.00 91.31 272 ALA A N 1
ATOM 2117 C CA . ALA A 1 272 ? 4.480 2.379 14.877 1.00 91.31 272 ALA A CA 1
ATOM 2118 C C . ALA A 1 272 ? 4.330 3.870 14.522 1.00 91.31 272 ALA A C 1
ATOM 2120 O O . ALA A 1 272 ? 3.785 4.199 13.473 1.00 91.31 272 ALA A O 1
ATOM 2121 N N . ILE A 1 273 ? 4.876 4.785 15.338 1.00 91.56 273 ILE A N 1
ATOM 2122 C CA . ILE A 1 273 ? 4.776 6.246 15.118 1.00 91.56 273 ILE A CA 1
ATOM 2123 C C . ILE A 1 273 ? 5.391 6.673 13.784 1.00 91.56 273 ILE A C 1
ATOM 2125 O O . ILE A 1 273 ? 4.885 7.580 13.121 1.00 91.56 273 ILE A O 1
ATOM 2129 N N . LYS A 1 274 ? 6.493 6.031 13.379 1.00 87.94 274 LYS A N 1
ATOM 2130 C CA . LYS A 1 274 ? 7.178 6.334 12.118 1.00 87.94 274 LYS A CA 1
ATOM 2131 C C . LYS A 1 274 ? 6.266 6.125 10.903 1.00 87.94 274 LYS A C 1
ATOM 2133 O O . LYS A 1 274 ? 6.464 6.797 9.890 1.00 87.94 274 LYS A O 1
ATOM 2138 N N . GLU A 1 275 ? 5.302 5.216 11.001 1.00 85.69 275 GLU A N 1
ATOM 2139 C CA . GLU A 1 275 ? 4.411 4.847 9.900 1.00 85.69 275 GLU A CA 1
ATOM 2140 C C . GLU A 1 275 ? 3.028 5.485 10.069 1.00 85.69 275 GLU A C 1
ATOM 2142 O O . GLU A 1 275 ? 2.540 6.166 9.158 1.00 85.69 275 GLU A O 1
ATOM 2147 N N . HIS A 1 276 ? 2.459 5.334 11.269 1.00 90.44 276 HIS A N 1
ATOM 2148 C CA . HIS A 1 276 ? 1.059 5.589 11.591 1.00 90.44 276 HIS A CA 1
ATOM 2149 C C . HIS A 1 276 ? 0.921 6.372 12.914 1.00 90.44 276 HIS A C 1
ATOM 2151 O O . HIS A 1 276 ? 0.577 5.790 13.940 1.00 90.44 276 HIS A O 1
ATOM 2157 N N . PRO A 1 277 ? 1.176 7.693 12.963 1.00 92.19 277 PRO A N 1
ATOM 2158 C CA . PRO A 1 277 ? 1.101 8.471 14.210 1.00 92.19 277 PRO A CA 1
ATOM 2159 C C . PRO A 1 277 ? -0.300 8.555 14.847 1.00 92.19 277 PRO A C 1
ATOM 2161 O O . PRO A 1 277 ? -0.420 8.894 16.027 1.00 92.19 277 PRO A O 1
ATOM 2164 N N . VAL A 1 278 ? -1.362 8.269 14.087 1.00 94.44 278 VAL A N 1
ATOM 2165 C CA . VAL A 1 278 ? -2.759 8.342 14.543 1.00 94.44 278 VAL A CA 1
ATOM 2166 C C . VAL A 1 278 ? -3.537 7.137 14.019 1.00 94.44 278 VAL A C 1
ATOM 2168 O O . VAL A 1 278 ? -3.446 6.810 12.834 1.00 94.44 278 VAL A O 1
ATOM 2171 N N . ILE A 1 279 ? -4.343 6.522 14.886 1.00 95.62 279 ILE A N 1
ATOM 2172 C CA . ILE A 1 279 ? -5.377 5.552 14.507 1.00 95.62 279 ILE A CA 1
ATOM 2173 C C . ILE A 1 279 ? -6.723 6.263 14.436 1.00 95.62 279 ILE A C 1
ATOM 2175 O O . ILE A 1 279 ? -7.075 7.043 15.321 1.00 95.62 279 ILE A O 1
ATOM 2179 N N . TYR A 1 280 ? -7.507 5.934 13.417 1.00 94.69 280 TYR A N 1
ATOM 2180 C CA . TYR A 1 280 ? -8.912 6.294 13.345 1.00 94.69 280 TYR A CA 1
ATOM 2181 C C . TYR A 1 280 ? -9.791 5.055 13.471 1.00 94.69 280 TYR A C 1
ATOM 2183 O O . TYR A 1 280 ? -9.445 3.986 12.970 1.00 94.69 280 TYR A O 1
ATOM 2191 N N . SER A 1 281 ? -10.948 5.209 14.108 1.00 95.06 281 SER A N 1
ATOM 2192 C CA . SER A 1 281 ? -11.990 4.186 14.152 1.00 95.06 281 SER A CA 1
ATOM 2193 C C . SER A 1 281 ? -13.341 4.780 13.782 1.00 95.06 281 SER A C 1
ATOM 2195 O O . SER A 1 281 ? -13.715 5.861 14.250 1.00 95.06 281 SER A O 1
ATOM 2197 N N . ILE A 1 282 ? -14.078 4.062 12.945 1.00 93.44 282 ILE A N 1
ATOM 2198 C CA . ILE A 1 282 ? -15.423 4.414 12.506 1.00 93.44 282 ILE A CA 1
ATOM 2199 C C . ILE A 1 282 ? -16.297 3.165 12.467 1.00 93.44 282 ILE A C 1
ATOM 2201 O O . ILE A 1 282 ? -15.801 2.073 12.210 1.00 93.44 282 ILE A O 1
ATOM 2205 N N . ASP A 1 283 ? -17.604 3.312 12.680 1.00 92.06 283 ASP A N 1
ATOM 2206 C CA . ASP A 1 283 ? -18.548 2.218 12.449 1.00 92.06 283 ASP A CA 1
ATOM 2207 C C . ASP A 1 283 ? -18.406 1.686 11.009 1.00 92.06 283 ASP A C 1
ATOM 2209 O O . ASP A 1 283 ? -18.440 2.442 10.033 1.00 92.06 283 ASP A O 1
ATOM 2213 N N . SER A 1 284 ? -18.235 0.372 10.883 1.00 89.06 284 SER A N 1
ATOM 2214 C CA . SER A 1 284 ? -18.040 -0.323 9.607 1.00 89.06 284 SER A CA 1
ATOM 2215 C C . SER A 1 284 ? -19.193 -0.102 8.623 1.00 89.06 284 SER A C 1
ATOM 2217 O O . SER A 1 284 ? -18.971 -0.075 7.410 1.00 89.06 284 SER A O 1
ATOM 2219 N N . SER A 1 285 ? -20.413 0.127 9.120 1.00 86.94 285 SER A N 1
ATOM 2220 C CA . SER A 1 285 ? -21.574 0.451 8.287 1.00 86.94 285 SER A CA 1
ATOM 2221 C C . SER A 1 285 ? -21.455 1.808 7.587 1.00 86.94 285 SER A C 1
ATOM 2223 O O . SER A 1 285 ? -22.114 2.005 6.569 1.00 86.94 285 SER A O 1
ATOM 2225 N N . TYR A 1 286 ? -20.574 2.696 8.065 1.00 85.81 286 TYR A N 1
ATOM 2226 C CA . TYR A 1 286 ? -20.303 4.018 7.488 1.00 85.81 286 TYR A CA 1
ATOM 2227 C C . TYR A 1 286 ? -19.056 4.059 6.590 1.00 85.81 286 TYR A C 1
ATOM 2229 O O . TYR A 1 286 ? -18.667 5.115 6.082 1.00 85.81 286 TYR A O 1
ATOM 2237 N N . ALA A 1 287 ? -18.384 2.921 6.381 1.00 80.56 287 ALA A N 1
ATOM 2238 C CA . ALA A 1 287 ? -17.135 2.862 5.621 1.00 80.56 287 ALA A CA 1
ATOM 2239 C C . ALA A 1 287 ? -17.277 3.387 4.177 1.00 80.56 287 ALA A C 1
ATOM 2241 O O . ALA A 1 287 ? -16.329 3.939 3.616 1.00 80.56 287 ALA A O 1
ATOM 2242 N N . ARG A 1 288 ? -18.463 3.253 3.565 1.00 76.75 288 ARG A N 1
ATOM 2243 C CA . ARG A 1 288 ? -18.734 3.740 2.200 1.00 76.75 288 ARG A CA 1
ATOM 2244 C C . ARG A 1 288 ? -18.964 5.246 2.146 1.00 76.75 288 ARG A C 1
ATOM 2246 O O . ARG A 1 288 ? -18.620 5.891 1.161 1.00 76.75 288 ARG A O 1
ATOM 2253 N N . GLU A 1 289 ? -19.556 5.822 3.176 1.00 79.31 289 GLU A N 1
ATOM 2254 C CA . GLU A 1 289 ? -19.807 7.252 3.287 1.00 79.31 289 GLU A CA 1
ATOM 2255 C C . GLU A 1 289 ? -18.521 7.999 3.651 1.00 79.31 289 GLU A C 1
ATOM 2257 O O . GLU A 1 289 ? -18.299 9.113 3.170 1.00 79.31 289 GLU A O 1
ATOM 2262 N N . PHE A 1 290 ? -17.642 7.360 4.429 1.00 80.75 290 PHE A N 1
ATOM 2263 C CA . PHE A 1 290 ? -16.328 7.877 4.801 1.00 80.75 290 PHE A CA 1
ATOM 2264 C C . PHE A 1 290 ? -15.490 8.298 3.583 1.00 80.75 290 PHE A C 1
ATOM 2266 O O . PHE A 1 290 ? -14.994 9.425 3.541 1.00 80.75 290 PHE A O 1
ATOM 2273 N N . VAL A 1 291 ? -15.406 7.453 2.546 1.00 78.69 291 VAL A N 1
ATOM 2274 C CA . VAL A 1 291 ? -14.572 7.734 1.357 1.00 78.69 291 VAL A CA 1
ATOM 2275 C C . VAL A 1 291 ? -15.050 8.923 0.520 1.00 78.69 291 VAL A C 1
ATOM 2277 O O . VAL A 1 291 ? -14.305 9.419 -0.320 1.00 78.69 291 VAL A O 1
ATOM 2280 N N . ASN A 1 292 ? -16.288 9.379 0.731 1.00 75.56 292 ASN A N 1
ATOM 2281 C CA . ASN A 1 292 ? -16.841 10.559 0.063 1.00 75.56 292 ASN A CA 1
ATOM 2282 C C . ASN A 1 292 ? -16.605 11.853 0.857 1.00 75.56 292 ASN A C 1
ATOM 2284 O O . ASN A 1 292 ? -16.867 12.938 0.342 1.00 75.56 292 ASN A O 1
ATOM 2288 N N . ARG A 1 293 ? -16.174 11.748 2.119 1.00 77.62 293 ARG A N 1
ATOM 2289 C CA . ARG A 1 293 ? -16.028 12.878 3.050 1.00 77.62 293 ARG A CA 1
ATOM 2290 C C . ARG A 1 293 ? -14.581 13.230 3.358 1.00 77.62 293 ARG A C 1
ATOM 2292 O O . ARG A 1 293 ? -14.323 14.371 3.723 1.00 77.62 293 ARG A O 1
ATOM 2299 N N . PHE A 1 294 ? -13.666 12.277 3.208 1.00 79.69 294 PHE A N 1
ATOM 2300 C CA . PHE A 1 294 ? -12.250 12.464 3.499 1.00 79.69 294 PHE A CA 1
ATOM 2301 C C . PHE A 1 294 ? -11.386 12.163 2.275 1.00 79.69 294 PHE A C 1
ATOM 2303 O O . PHE A 1 294 ? -11.745 11.301 1.466 1.00 79.69 294 PHE A O 1
ATOM 2310 N N . PRO A 1 295 ? -10.232 12.835 2.134 1.00 73.38 295 PRO A N 1
ATOM 2311 C CA . PRO A 1 295 ? -9.243 12.465 1.139 1.00 73.38 295 PRO A CA 1
ATOM 2312 C C . PRO A 1 295 ? -8.668 11.083 1.473 1.00 73.38 295 PRO A C 1
ATOM 2314 O O . PRO A 1 295 ? -7.934 10.904 2.444 1.00 73.38 295 PRO A O 1
ATOM 2317 N N . VAL A 1 296 ? -9.019 10.098 0.650 1.00 77.19 296 VAL A N 1
ATOM 2318 C CA . VAL A 1 296 ? -8.544 8.711 0.736 1.00 77.19 296 VAL A CA 1
ATOM 2319 C C . VAL A 1 296 ? -7.983 8.251 -0.606 1.00 77.19 296 VAL A C 1
ATOM 2321 O O . VAL A 1 296 ? -8.394 8.741 -1.659 1.00 77.19 296 VAL A O 1
ATOM 2324 N N . PHE A 1 297 ? -7.066 7.283 -0.570 1.00 78.50 297 PHE A N 1
ATOM 2325 C CA . PHE A 1 297 ? -6.473 6.691 -1.772 1.00 78.50 297 PHE A CA 1
ATOM 2326 C C . PHE A 1 297 ? -7.498 5.945 -2.625 1.00 78.50 297 PHE A C 1
ATOM 2328 O O . PHE A 1 297 ? -8.400 5.287 -2.103 1.00 78.50 297 PHE A O 1
ATOM 2335 N N . GLU A 1 298 ? -7.323 5.972 -3.947 1.00 82.31 298 GLU A N 1
ATOM 2336 C CA . GLU A 1 298 ? -8.272 5.350 -4.875 1.00 82.31 298 GLU A CA 1
ATOM 2337 C C . GLU A 1 298 ? -8.355 3.826 -4.696 1.00 82.31 298 GLU A C 1
ATOM 2339 O O . GLU A 1 298 ? -9.423 3.233 -4.873 1.00 82.31 298 GLU A O 1
ATOM 2344 N N . SER A 1 299 ? -7.259 3.188 -4.270 1.00 83.69 299 SER A N 1
ATOM 2345 C CA . SER A 1 299 ? -7.230 1.768 -3.895 1.00 83.69 299 SER A CA 1
ATOM 2346 C C . SER A 1 299 ? -8.140 1.467 -2.707 1.00 83.69 299 SER A C 1
ATOM 2348 O O . SER A 1 299 ? -8.865 0.473 -2.727 1.00 83.69 299 SER A O 1
ATOM 2350 N N . ILE A 1 300 ? -8.174 2.356 -1.713 1.00 84.88 300 ILE A N 1
ATOM 2351 C CA . ILE A 1 300 ? -9.015 2.225 -0.518 1.00 84.88 300 ILE A CA 1
ATOM 2352 C C . ILE A 1 300 ? -10.478 2.431 -0.880 1.00 84.88 300 ILE A C 1
ATOM 2354 O O . ILE A 1 300 ? -11.329 1.651 -0.464 1.00 84.88 300 ILE A O 1
ATOM 2358 N N . VAL A 1 301 ? -10.771 3.434 -1.707 1.00 84.50 301 VAL A N 1
ATOM 2359 C CA . VAL A 1 301 ? -12.121 3.685 -2.231 1.00 84.50 301 VAL A CA 1
ATOM 2360 C C . VAL A 1 301 ? -12.648 2.436 -2.929 1.00 84.50 301 VAL A C 1
ATOM 2362 O O . VAL A 1 301 ? -13.726 1.944 -2.599 1.00 84.50 301 VAL A O 1
ATOM 2365 N N . SER A 1 302 ? -11.862 1.894 -3.857 1.00 86.75 302 SER A N 1
ATOM 2366 C CA . SER A 1 302 ? -12.235 0.729 -4.662 1.00 86.75 302 SER A CA 1
ATOM 2367 C C . SER A 1 302 ? -12.400 -0.524 -3.806 1.00 86.75 302 SER A C 1
ATOM 2369 O O . SER A 1 302 ? -13.345 -1.293 -4.007 1.00 86.75 302 SER A O 1
ATOM 2371 N N . MET A 1 303 ? -11.527 -0.699 -2.811 1.00 88.19 303 MET A N 1
ATOM 2372 C CA . MET A 1 303 ? -11.623 -1.760 -1.816 1.00 88.19 303 MET A CA 1
ATOM 2373 C C . MET A 1 303 ? -12.927 -1.646 -1.018 1.00 88.19 303 MET A C 1
ATOM 2375 O O . MET A 1 303 ? -13.755 -2.551 -1.089 1.00 88.19 303 MET A O 1
ATOM 2379 N N . LEU A 1 304 ? -13.167 -0.521 -0.339 1.00 85.19 304 LEU A N 1
ATOM 2380 C CA . LEU A 1 304 ? -14.343 -0.319 0.517 1.00 85.19 304 LEU A CA 1
ATOM 2381 C C . LEU A 1 304 ? -15.669 -0.363 -0.262 1.00 85.19 304 LEU A C 1
ATOM 2383 O O . LEU A 1 304 ? -16.673 -0.863 0.243 1.00 85.19 304 LEU A O 1
ATOM 2387 N N . GLN A 1 305 ? -15.686 0.093 -1.517 1.00 79.88 305 GLN A N 1
ATOM 2388 C CA . GLN A 1 305 ? -16.853 -0.032 -2.402 1.00 79.88 305 GLN A CA 1
ATOM 2389 C C . GLN A 1 305 ? -17.119 -1.472 -2.864 1.00 79.88 305 GLN A C 1
ATOM 2391 O O . GLN A 1 305 ? -18.250 -1.800 -3.241 1.00 79.88 305 GLN A O 1
ATOM 2396 N N . SER A 1 306 ? -16.088 -2.318 -2.879 1.00 77.75 306 SER A N 1
ATOM 2397 C CA . SER A 1 306 ? -16.196 -3.732 -3.250 1.00 77.75 306 SER A CA 1
ATOM 2398 C C . SER A 1 306 ? -16.600 -4.608 -2.061 1.00 77.75 306 SER A C 1
ATOM 2400 O O . SER A 1 306 ? -17.269 -5.623 -2.257 1.00 77.75 306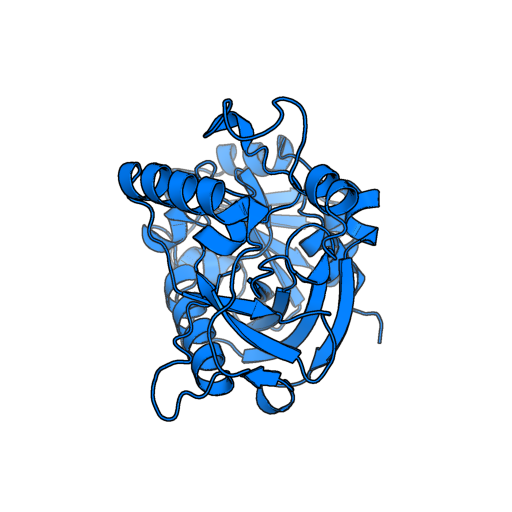 SER A O 1
ATOM 2402 N N . LEU A 1 307 ? -16.291 -4.187 -0.830 1.00 70.38 307 LEU A N 1
ATOM 2403 C CA . LEU A 1 307 ? -16.801 -4.819 0.386 1.00 70.38 307 LEU A CA 1
ATOM 2404 C C . LEU A 1 307 ? -18.333 -4.676 0.444 1.00 70.38 307 LEU A C 1
ATOM 2406 O O . LEU A 1 307 ? -18.895 -3.578 0.382 1.00 70.38 307 LEU A O 1
ATOM 2410 N N . GLY A 1 308 ? -19.037 -5.805 0.513 1.00 56.00 308 GLY A N 1
ATOM 2411 C CA . GLY A 1 308 ? -20.503 -5.863 0.544 1.00 56.00 308 GLY A CA 1
ATOM 2412 C C . GLY A 1 308 ? -21.191 -5.994 -0.821 1.00 56.00 308 GLY A C 1
ATOM 2413 O O . GLY A 1 308 ? -22.413 -5.875 -0.880 1.00 56.00 308 GLY A O 1
ATOM 2414 N N . LYS A 1 309 ? -20.449 -6.232 -1.910 1.00 49.81 309 LYS A N 1
ATOM 2415 C CA . LYS A 1 309 ? -21.001 -6.818 -3.143 1.00 49.81 309 LYS A CA 1
ATOM 2416 C C . LYS A 1 309 ? -20.798 -8.338 -3.079 1.00 49.81 309 LYS A C 1
ATOM 2418 O O . LYS A 1 309 ? -19.809 -8.842 -3.598 1.00 49.81 309 LYS A O 1
ATOM 2423 N N . ASN A 1 310 ? -21.701 -9.023 -2.375 1.00 36.72 310 ASN A N 1
ATOM 2424 C CA . ASN A 1 310 ? -21.882 -10.478 -2.460 1.00 36.72 310 ASN A CA 1
ATOM 2425 C C . ASN A 1 310 ? -23.000 -10.777 -3.459 1.00 36.72 310 ASN A C 1
ATOM 2427 O O . ASN A 1 310 ? -24.046 -10.093 -3.359 1.00 36.72 310 ASN A O 1
#

Nearest PDB structures (foldseek):
  5lor-assembly1_A  TM=6.986E-01  e=6.641E-13  Homo sapiens
  5lor-assembly1_B  TM=7.144E-01  e=3.478E-12  Homo sapiens
  5r53-assembly1_A  TM=6.779E-01  e=2.374E-12  Homo sapiens
  5lou-assembly1_A  TM=7.039E-01  e=1.094E-11  Homo sapiens
  3n77-assembly1_A  TM=5.857E-01  e=7.838E-04  Salmonella enterica subsp. enterica serovar Typhimurium

Secondary structure (DSSP, 8-state):
-----EEEEE-SSS-EEEEEESSTT--HHHHHHHHHS--S----HHHHTTEEEEEEESSGGG--EEEEEEE----GGGHHHHHHHHHHHHHTT----EEEEE-SSS-SSEEEEEEEHHHHHHH-TT--GGGT-TTTS-TT--HHHHHHHHT--GGGS-EE-EEEEEEEETTTTEEEEEEPPTT-SSSTTSEE-EEE-----TTSTT--HHHHHHHHHHHHHHHHH---TTTEEEEEEEEEEESSS--EEEEEEEESS-HHHHHHHHTT-HHHHHH-SEEEEEEGGGHHHHTTTS-B-HHHHHHHHHTT--

Sequence (310 aa):
MVEVPTYQHKLDDNHVLNAYSIDPSIGSQELESLVRDNDGIGNDPDKAKEISLVRKFDSFDDFDFVVVEGRYEVPEQLRAFREAIGKEYDNKGRYNGPVAIVDGSVELPLKLKQGGFYDYAATKLGAIPAELLPDSYPADKANGELFEEWGIPNDERAKYLGHAYLMLTNNGKELTLVQRAKGMAVAGDCMGVAGSTPNPNFSEHGFDYVNYVKGHVNDEMMEEFKLGPDDFSVSGIYLFNDKRNMPFCALEINTSLSGEDLASRIHGDPGAIKEHPVIYSIDSSYAREFVNRFPVFESIVSMLQSLGKN

Mean predicted aligned error: 5.09 Å

Foldseek 3Di:
DDDWAKDWADPDPPWIKIKTFLEPVQHNVNSVCLVPVQPFQFDDLVLLVLKDWADKDQALVRLAADEDPDAQDAPPLLPVLLVLLVVVQVVVVHDFFWFWFFQFDCHPPTYTHIYTPSQQVSQQQQDQSCVRPVPSHPRPHGNVVVCVVVVNDLRSGRFGAKEFEFEQEQQNQKTKWFQFDQPDPPRHSFIETDIDTQRDDPVDPPDDVSVSVVVVVQVCCCQQQVAHPVQWDFRMWIWMDSSNHHIYIYTYIGGNHDQNRSSSVSRPPPRNCNTGRMMMMIGLVCLQVVSVVTRYDSNSNSVSVCPPPD